Protein 5FQ1 (pdb70)

B-factor: mean 30.22, std 10.11, range [15.53, 81.2]

Radius of gyration: 17.21 Å; Cα contacts (8 Å, |Δi|>4): 451; chains: 2; bounding box: 40×43×45 Å

InterPro domains:
  IPR000014 PAS domain [PF13426] (219-311)
  IPR000014 PAS domain [PS50112] (213-246)
  IPR000014 PAS domain [SM00091] (208-275)
  IPR000014 PAS domain [TIGR00229] (213-275)
  IPR000014 PAS domain [cd00130] (217-307)
  IPR003594 Histidine kinase/HSP90-like ATPase domain [PF02518] (416-525)
  IPR003594 Histidine kinase/HSP90-like ATPase domain [SM00387] (415-526)
  IPR004358 Signal transduction histidine kinase-related protein, C-terminal [PR00344] (456-470)
  IPR004358 Signal transduction histidine kinase-related protein, C-terminal [PR00344] (474-484)
  IPR004358 Signal transduction histidine kinase-related protein, C-terminal [PR00344] (486-504)
  IPR004358 Signal transduction histidine kinase-related protein, C-terminal [PR00344] (510-523)
  IPR005467 Histidine kinase domain [PS50109] (331-526)
  IPR016120 Signal transduction histidine kinase, sporulation regulator SpoOB [SSF55890] (318-405)
  IPR029151 Periplasmic sensor-like domain superfamily [SSF103190] (34-163)
  IPR033463 Single cache domain 3 [PF17203] (31-164)
  IPR035965 PAS domain superfamily [SSF55785] (209-307)
  IPR036890 Histidine kinase/HSP90-like ATPase superfamily [G3DSA:3.30.565.10] (387-531)
  IPR036890 Histidine kinase/HSP90-like ATPase superfamily [SSF55874] (393-524)
  IPR039506 SpoOB, alpha-helical domain [PF14689] (317-361)

Sequence (216 aa):
SPEEIGLLYQEKQAILEAIREGIVAINQEGTITVNQTALKLLGYDNERNVLGTPILQLIPHSRLPEVIRTGQAEYDDEVLGGETVIANRIPIKNKQGRVIGAVVSTFRNSPEEIGLLYQEKQAILEAIREGIVAINQEGTITVNQTALKLLGYDNERNVLGTPIILQLIPHSRLPEVIRTGQAEYDDDEVLGGETVIANRIPIKNKQGRVIGAVSTFRN

Organism: Geobacillus thermodenitrificans (strain NG80-2) (NCBI:txid420246)

Secondary structure (P-SEA, 3-state):
ccccaaaaaaaaaaaaaaccbbbbbbcccccccccaaaaaaaccccccccccccccccccccaaaaaaacccccccccccccbbbbbbbbbbbcccccccbbbbbbcc/ccaaaaaaaaaaaaaaaaccbbbbbbcccccccccaaaaaaaccccccccccccccccccccaaaaaaacccccccccccccccbbbbbbbbbcccccccbbbbbbcc

Solvent-accessible surface area: 11212 Å² total

Nearest PDB structures (foldseek):
  5fq1-assembly1_B  TM=9.604E-01  e=8.684E-20  Geobacillus thermodenitrificans
  8bjp-assembly1_AAA  TM=9.201E-01  e=8.829E-18  Geobacillus thermodenitrificans
  2jhe-assembly2_D  TM=7.512E-01  e=4.023E-05  Escherichia coli K-12
  4mn5-assembly1_A  TM=7.354E-01  e=4.840E-05  Staphylococcus aureus
  8bgb-assembly6_FFF  TM=6.167E-01  e=3.616E-03  Geobacillus thermodenitrificans

Structure (mmCIF, N/CA/C/O backbone):
data_5FQ1
#
_entry.id   5FQ1
#
_cell.length_a   34.453
_cell.length_b   74.036
_cell.length_c   75.081
_cell.angle_alpha   90.00
_cell.angle_beta   90.00
_cell.angle_gamma   90.00
#
_symmetry.space_group_name_H-M   'P 21 21 21'
#
loop_
_entity.id
_entity.type
_entity.pdbx_description
1 polymer 'HISTIDINE KINASE'
2 non-polymer GLYCEROL
3 non-polymer 'PHOSPHATE ION'
4 water water
#
loop_
_atom_site.group_PDB
_atom_site.id
_atom_site.type_symbol
_atom_site.label_atom_id
_atom_site.label_alt_id
_atom_site.label_comp_id
_atom_site.label_asym_id
_atom_site.label_entity_id
_atom_site.label_seq_id
_atom_site.pdbx_PDB_ins_code
_atom_site.Cartn_x
_atom_site.Cartn_y
_atom_site.Cartn_z
_atom_site.occupancy
_atom_site.B_iso_or_equiv
_atom_site.auth_seq_id
_atom_site.auth_comp_id
_atom_site.auth_asym_id
_atom_site.auth_atom_id
_atom_site.pdbx_PDB_model_num
ATOM 1 N N . SER A 1 2 ? 5.626 34.775 29.476 1.00 32.23 199 SER A N 1
ATOM 2 C CA . SER A 1 2 ? 5.991 34.908 30.928 1.00 33.89 199 SER A CA 1
ATOM 3 C C . SER A 1 2 ? 7.085 35.963 31.042 1.00 32.10 199 SER A C 1
ATOM 4 O O . SER A 1 2 ? 7.596 36.361 30.019 1.00 32.37 199 SER A O 1
ATOM 7 N N . PRO A 1 3 ? 7.455 36.409 32.278 1.00 31.32 200 PRO A N 1
ATOM 8 C CA . PRO A 1 3 ? 8.426 37.530 32.370 1.00 32.33 200 PRO A CA 1
ATOM 9 C C . PRO A 1 3 ? 9.856 37.194 31.999 1.00 29.03 200 PRO A C 1
ATOM 10 O O . PRO A 1 3 ? 10.337 36.117 32.308 1.00 25.71 200 PRO A O 1
ATOM 14 N N . GLU A 1 4 ? 10.524 38.117 31.321 1.00 25.64 201 GLU A N 1
ATOM 15 C CA . GLU A 1 4 ? 11.940 38.035 31.120 1.00 21.99 201 GLU A CA 1
ATOM 16 C C . GLU A 1 4 ? 12.545 39.427 31.001 1.00 21.78 201 GLU A C 1
ATOM 17 O O . GLU A 1 4 ? 11.843 40.432 30.723 1.00 21.48 201 GLU A O 1
ATOM 23 N N . GLU A 1 5 ? 13.836 39.442 31.237 1.00 20.55 202 GLU A N 1
ATOM 24 C CA . GLU A 1 5 ? 14.669 40.662 31.103 1.00 24.70 202 GLU A CA 1
ATOM 25 C C . GLU A 1 5 ? 14.606 41.218 29.677 1.00 23.27 202 GLU A C 1
ATOM 26 O O . GLU A 1 5 ? 14.500 40.451 28.692 1.00 23.35 202 GLU A O 1
ATOM 32 N N . ILE A 1 6 ? 14.616 42.551 29.546 1.00 22.48 203 ILE A N 1
ATOM 33 C CA . ILE A 1 6 ? 14.444 43.187 28.247 1.00 24.18 203 ILE A CA 1
ATOM 34 C C . ILE A 1 6 ? 15.637 42.973 27.304 1.00 22.95 203 ILE A C 1
ATOM 35 O O . ILE A 1 6 ? 15.446 42.725 26.119 1.00 22.77 203 ILE A O 1
ATOM 40 N N . GLY A 1 7 ? 16.859 43.048 27.854 1.00 23.82 204 GLY A N 1
ATOM 41 C CA . GLY A 1 7 ? 18.131 42.827 27.151 1.00 27.39 204 GLY A CA 1
ATOM 42 C C . GLY A 1 7 ? 18.123 41.439 26.554 1.00 26.20 204 GLY A C 1
ATOM 43 O O . GLY A 1 7 ? 18.415 41.242 25.380 1.00 22.84 204 GLY A O 1
ATOM 44 N N . LEU A 1 8 ? 17.638 40.498 27.346 1.00 21.64 205 LEU A N 1
ATOM 45 C CA . LEU A 1 8 ? 17.573 39.087 26.930 1.00 23.79 205 LEU A CA 1
ATOM 46 C C . LEU A 1 8 ? 16.641 38.899 25.790 1.00 22.15 205 LEU A C 1
ATOM 47 O O . LEU A 1 8 ? 17.030 38.238 24.842 1.00 23.70 205 LEU A O 1
ATOM 52 N N . LEU A 1 9 ? 15.445 39.484 25.883 1.00 21.77 206 LEU A N 1
ATOM 53 C CA . LEU A 1 9 ? 14.426 39.438 24.837 1.00 23.83 206 LEU A CA 1
ATOM 54 C C . LEU A 1 9 ? 15.019 39.928 23.499 1.00 20.03 206 LEU A C 1
ATOM 55 O O . LEU A 1 9 ? 14.862 39.242 22.485 1.00 19.53 206 LEU A O 1
ATOM 60 N N . TYR A 1 10 ? 15.656 41.117 23.525 1.00 17.89 207 TYR A N 1
ATOM 61 C CA . TYR A 1 10 ? 16.371 41.641 22.348 1.00 20.90 207 TYR A CA 1
ATOM 62 C C . TYR A 1 10 ? 17.374 40.650 21.761 1.00 19.68 207 TYR A C 1
ATOM 63 O O . TYR A 1 10 ? 17.332 40.340 20.558 1.00 19.47 207 TYR A O 1
ATOM 72 N N . GLN A 1 11 ? 18.228 40.053 22.609 1.00 16.73 208 GLN A N 1
ATOM 73 C CA . GLN A 1 11 ? 19.271 39.153 22.157 1.00 19.18 208 GLN A CA 1
ATOM 74 C C . GLN A 1 11 ? 18.700 37.816 21.618 1.00 17.95 208 GLN A C 1
ATOM 75 O O . GLN A 1 11 ? 19.236 37.257 20.646 1.00 17.30 208 GLN A O 1
ATOM 81 N N . GLU A 1 12 ? 17.604 37.356 22.241 1.00 18.18 209 GLU A N 1
ATOM 82 C CA . GLU A 1 12 ? 16.867 36.135 21.817 1.00 18.04 209 GLU A CA 1
ATOM 83 C C . GLU A 1 12 ? 16.319 36.319 20.394 1.00 19.18 209 GLU A C 1
ATOM 84 O O . GLU A 1 12 ? 16.519 35.466 19.548 1.0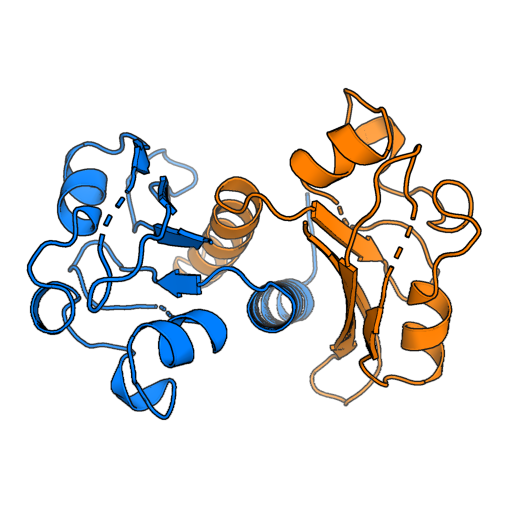0 18.15 209 GLU A O 1
ATOM 90 N N . LYS A 1 13 ? 15.767 37.492 20.135 1.00 17.94 210 LYS A N 1
ATOM 91 C CA . LYS A 1 13 ? 15.207 37.781 18.792 1.00 20.47 210 LYS A CA 1
ATOM 92 C C . LYS A 1 13 ? 16.321 37.724 17.716 1.00 18.88 210 LYS A C 1
ATOM 93 O O . LYS A 1 13 ? 16.172 37.086 16.684 1.00 18.97 210 LYS A O 1
ATOM 99 N N . GLN A 1 14 ? 17.416 38.390 18.039 1.00 19.60 211 GLN A N 1
ATOM 100 C CA . GLN A 1 14 ? 18.588 38.471 17.161 1.00 20.32 211 GLN A CA 1
ATOM 101 C C . GLN A 1 14 ? 19.174 37.084 16.914 1.00 21.23 211 GLN A C 1
ATOM 102 O O . GLN A 1 14 ? 19.478 36.722 15.760 1.00 17.78 211 GLN A O 1
ATOM 108 N N . ALA A 1 15 ? 19.305 36.284 17.977 1.00 18.58 212 ALA A N 1
ATOM 109 C CA . ALA A 1 15 ? 19.747 34.906 17.873 1.00 18.24 212 ALA A CA 1
ATOM 110 C C . ALA A 1 15 ? 18.857 34.013 17.019 1.00 16.14 212 ALA A C 1
ATOM 111 O O . ALA A 1 15 ? 19.369 33.250 16.159 1.00 16.38 212 ALA A O 1
ATOM 113 N N . ILE A 1 16 ? 17.559 34.108 17.174 1.00 16.31 213 ILE A N 1
ATOM 114 C CA . ILE A 1 16 ? 16.651 33.303 16.397 1.00 17.24 213 ILE A CA 1
ATOM 115 C C . ILE A 1 16 ? 16.810 33.691 14.903 1.00 15.65 213 ILE A C 1
ATOM 116 O O . ILE A 1 16 ? 16.908 32.785 14.047 1.00 17.35 213 ILE A O 1
ATOM 121 N N . LEU A 1 17 ? 16.794 34.979 14.637 1.00 17.29 214 LEU A N 1
ATOM 122 C CA . LEU A 1 17 ? 16.939 35.460 13.229 1.00 18.07 214 LEU A CA 1
ATOM 123 C C . LEU A 1 17 ? 18.170 34.893 12.558 1.00 19.62 214 LEU A C 1
ATOM 124 O O . LEU A 1 17 ? 18.150 34.546 11.333 1.00 18.66 214 LEU A O 1
ATOM 129 N N . GLU A 1 18 ? 19.276 34.865 13.319 1.00 18.87 215 GLU A N 1
ATOM 130 C CA . GLU A 1 18 ? 20.561 34.388 12.844 1.00 23.08 215 GLU A CA 1
ATOM 131 C C . GLU A 1 18 ? 20.685 32.882 12.670 1.00 21.41 215 GLU A C 1
ATOM 132 O O . GLU A 1 18 ? 21.352 32.398 11.739 1.00 23.67 215 GLU A O 1
ATOM 138 N N . ALA A 1 19 ? 20.022 32.141 13.524 1.00 18.15 216 ALA A N 1
ATOM 139 C CA . ALA A 1 19 ? 20.153 30.685 13.531 1.00 20.21 216 ALA A CA 1
ATOM 140 C C . ALA A 1 19 ? 19.268 29.940 12.535 1.00 20.96 216 ALA A C 1
ATOM 141 O O . ALA A 1 19 ? 19.668 28.873 12.030 1.00 21.33 216 ALA A O 1
ATOM 143 N N . ILE A 1 20 ? 18.088 30.488 12.264 1.00 18.99 217 ILE A N 1
ATOM 144 C CA . ILE A 1 20 ? 17.170 29.894 11.320 1.00 18.65 217 ILE A CA 1
ATOM 145 C C . ILE A 1 20 ? 17.697 29.941 9.866 1.00 20.38 217 ILE A C 1
ATOM 146 O O . ILE A 1 20 ? 18.535 30.752 9.494 1.00 19.51 217 ILE A O 1
ATOM 151 N N . ARG A 1 21 ? 17.188 29.025 9.059 1.00 19.31 218 ARG A N 1
ATOM 152 C CA . ARG A 1 21 ? 17.476 29.054 7.605 1.00 20.41 218 ARG A CA 1
ATOM 153 C C . ARG A 1 21 ? 16.211 29.219 6.783 1.00 19.58 218 ARG A C 1
ATOM 154 O O . ARG A 1 21 ? 16.123 28.706 5.656 1.00 22.71 218 ARG A O 1
ATOM 162 N N . GLU A 1 22 ? 15.178 29.828 7.347 1.00 18.20 219 GLU A N 1
ATOM 163 C CA . GLU A 1 22 ? 14.097 30.391 6.611 1.00 20.67 219 GLU A CA 1
ATOM 164 C C . GLU A 1 22 ? 14.348 31.846 6.488 1.00 20.11 219 GLU A C 1
ATOM 165 O O . GLU A 1 22 ? 14.900 32.472 7.389 1.00 19.11 219 GLU A O 1
ATOM 171 N N . GLY A 1 23 ? 13.918 32.449 5.401 1.00 18.46 220 GLY A N 1
ATOM 172 C CA . GLY A 1 23 ? 13.981 33.898 5.346 1.00 17.57 220 GLY A CA 1
ATOM 173 C C . GLY A 1 23 ? 12.833 34.509 6.124 1.00 16.01 220 GLY A C 1
ATOM 174 O O . GLY A 1 23 ? 11.760 33.934 6.185 1.00 17.66 220 GLY A O 1
ATOM 175 N N . ILE A 1 24 ? 13.092 35.631 6.790 1.00 16.63 221 ILE A N 1
ATOM 176 C CA . ILE A 1 24 ? 12.126 36.450 7.427 1.00 15.53 221 ILE A CA 1
ATOM 177 C C . ILE A 1 24 ? 12.187 37.828 6.877 1.00 16.55 221 ILE A C 1
ATOM 178 O O . ILE A 1 24 ? 13.289 38.445 6.805 1.00 17.78 221 ILE A O 1
ATOM 183 N N . VAL A 1 25 ? 11.007 38.335 6.569 1.00 17.79 222 VAL A N 1
ATOM 184 C CA . VAL A 1 25 ? 10.728 39.784 6.269 1.00 18.05 222 VAL A CA 1
ATOM 185 C C . VAL A 1 25 ? 9.520 40.280 7.021 1.00 16.53 222 VAL A C 1
ATOM 186 O O . VAL A 1 25 ? 8.456 39.644 6.958 1.00 17.55 222 VAL A O 1
ATOM 190 N N . ALA A 1 26 ? 9.601 41.329 7.860 1.00 16.35 223 ALA A N 1
ATOM 191 C CA . ALA A 1 26 ? 8.502 41.882 8.544 1.00 17.85 223 ALA A CA 1
ATOM 192 C C . ALA A 1 26 ? 8.308 43.337 8.158 1.00 16.91 223 ALA A C 1
ATOM 193 O O . ALA A 1 26 ? 9.273 44.048 7.756 1.00 19.47 223 ALA A O 1
ATOM 195 N N . ILE A 1 27 ? 7.061 43.763 8.302 1.00 18.35 224 ILE A N 1
ATOM 196 C CA . ILE A 1 27 ? 6.667 45.163 8.110 1.00 23.53 224 ILE A CA 1
ATOM 197 C C . ILE A 1 27 ? 5.852 45.707 9.259 1.00 23.47 224 ILE A C 1
ATOM 198 O O . ILE A 1 27 ? 5.213 44.980 10.001 1.00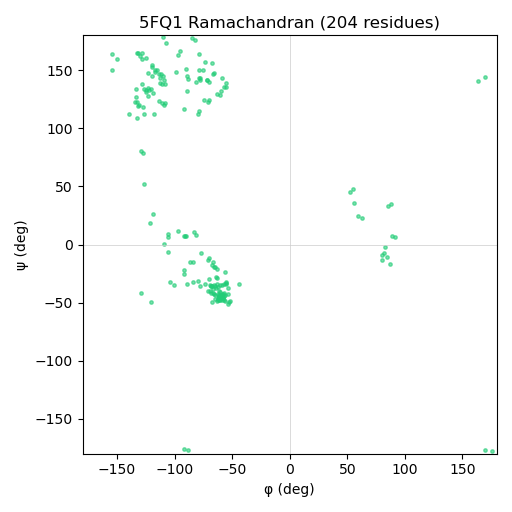 21.28 224 ILE A O 1
ATOM 203 N N . ASN A 1 28 ? 5.792 47.042 9.305 1.00 27.14 225 ASN A N 1
ATOM 204 C CA . ASN A 1 28 ? 4.895 47.679 10.188 1.00 28.69 225 ASN A CA 1
ATOM 205 C C . ASN A 1 28 ? 3.555 47.949 9.471 1.00 31.12 225 ASN A C 1
ATOM 206 O O . ASN A 1 28 ? 3.340 47.567 8.340 1.00 27.51 225 ASN A O 1
ATOM 211 N N . GLN A 1 29 ? 2.641 48.619 10.143 1.00 33.76 226 GLN A N 1
ATOM 212 C CA . GLN A 1 29 ? 1.348 48.917 9.527 1.00 39.40 226 GLN A CA 1
ATOM 213 C C . GLN A 1 29 ? 1.475 49.835 8.308 1.00 37.69 226 GLN A C 1
ATOM 214 O O . GLN A 1 29 ? 0.712 49.698 7.359 1.00 39.04 226 GLN A O 1
ATOM 220 N N . GLU A 1 30 ? 2.509 50.674 8.293 1.00 33.37 227 GLU A N 1
ATOM 221 C CA . GLU A 1 30 ? 2.827 51.540 7.137 1.00 39.30 227 GLU A CA 1
ATOM 222 C C . GLU A 1 30 ? 3.358 50.791 5.942 1.00 36.06 227 GLU A C 1
ATOM 223 O O . GLU A 1 30 ? 3.396 51.329 4.833 1.00 37.16 227 GLU A O 1
ATOM 229 N N . GLY A 1 31 ? 3.736 49.530 6.122 1.00 31.61 228 GLY A N 1
ATOM 230 C CA . GLY A 1 31 ? 4.305 48.774 5.044 1.00 28.11 228 GLY A CA 1
ATOM 231 C C . GLY A 1 31 ? 5.830 48.891 4.923 1.00 25.89 228 GLY A C 1
ATOM 232 O O . GLY A 1 31 ? 6.368 48.388 3.942 1.00 25.20 228 GLY A O 1
ATOM 233 N N . THR A 1 32 ? 6.528 49.538 5.895 1.00 24.98 229 THR A N 1
ATOM 234 C CA . THR A 1 32 ? 8.019 49.672 5.787 1.00 21.52 229 THR A CA 1
ATOM 235 C C . THR A 1 32 ? 8.635 48.412 6.461 1.00 18.33 229 THR A C 1
ATOM 236 O O . THR A 1 32 ? 8.056 47.901 7.430 1.00 19.82 229 THR A O 1
ATOM 240 N N . ILE A 1 33 ? 9.698 47.939 5.877 1.00 20.98 230 ILE A N 1
ATOM 241 C CA . ILE A 1 33 ? 10.349 46.713 6.362 1.00 17.75 230 ILE A CA 1
ATOM 242 C C . ILE A 1 33 ? 11.017 47.071 7.712 1.00 19.99 230 ILE A C 1
ATOM 243 O O . ILE A 1 33 ? 11.796 47.999 7.814 1.00 21.58 230 ILE A O 1
ATOM 248 N N . THR A 1 34 ? 10.633 46.353 8.727 1.00 19.42 231 THR A N 1
ATOM 249 C CA . THR A 1 34 ? 11.098 46.497 10.095 1.00 23.13 231 THR A CA 1
ATOM 250 C C . THR A 1 34 ? 12.043 45.420 10.559 1.00 22.27 231 THR A C 1
ATOM 251 O O . THR A 1 34 ? 12.686 45.601 11.609 1.00 22.17 231 THR A O 1
ATOM 263 N N . VAL A 1 36 ? 14.480 41.851 8.993 1.00 19.66 233 VAL A N 1
ATOM 264 C CA . VAL A 1 36 ? 14.984 41.000 7.883 1.00 20.26 233 VAL A CA 1
ATOM 265 C C . VAL A 1 36 ? 16.166 40.183 8.438 1.00 21.62 233 VAL A C 1
ATOM 266 O O . VAL A 1 36 ? 16.949 40.701 9.306 1.00 24.76 233 VAL A O 1
ATOM 270 N N . ASN A 1 37 ? 16.278 38.923 8.043 1.00 17.80 234 ASN A N 1
ATOM 271 C CA . ASN A 1 37 ? 17.456 38.155 8.382 1.00 20.50 234 ASN A CA 1
ATOM 272 C C . ASN A 1 37 ? 18.346 37.910 7.226 1.00 19.68 234 ASN A C 1
ATOM 273 O O . ASN A 1 37 ? 18.037 38.242 6.056 1.00 18.52 234 ASN A O 1
ATOM 278 N N . GLN A 1 38 ? 19.507 37.327 7.530 1.00 19.28 235 GLN A N 1
ATOM 279 C CA . GLN A 1 38 ? 20.487 37.121 6.484 1.00 23.04 235 GLN A CA 1
ATOM 280 C C . GLN A 1 38 ? 20.024 36.120 5.423 1.00 21.87 235 GLN A C 1
ATOM 281 O O . GLN A 1 38 ? 20.278 36.329 4.239 1.00 20.74 235 GLN A O 1
ATOM 287 N N . THR A 1 39 ? 19.274 35.096 5.841 1.00 20.17 236 THR A N 1
ATOM 288 C CA . THR A 1 39 ? 18.737 34.132 4.906 1.00 22.23 236 THR A CA 1
ATOM 289 C C . THR A 1 39 ? 17.835 34.823 3.848 1.00 22.41 236 THR A C 1
ATOM 290 O O . THR A 1 39 ? 18.000 34.560 2.683 1.00 19.31 236 THR A O 1
ATOM 294 N N . ALA A 1 40 ? 16.945 35.715 4.289 1.00 19.87 237 ALA A N 1
ATOM 295 C CA . ALA A 1 40 ? 16.116 36.508 3.424 1.00 18.85 237 ALA A CA 1
ATOM 296 C C . ALA A 1 40 ? 16.939 37.358 2.488 1.00 20.98 237 ALA A C 1
ATOM 297 O O . ALA A 1 40 ? 16.588 37.437 1.336 1.00 19.94 237 ALA A O 1
ATOM 299 N N . LEU A 1 41 ? 17.967 38.018 2.996 1.00 19.68 238 LEU A N 1
ATOM 300 C CA . LEU A 1 41 ? 18.857 38.849 2.121 1.00 19.94 238 LEU A CA 1
ATOM 301 C C . LEU A 1 41 ? 19.478 37.953 1.038 1.00 21.24 238 LEU A C 1
ATOM 302 O O . LEU A 1 41 ? 19.497 38.316 -0.142 1.00 22.22 238 LEU A O 1
ATOM 307 N N . LYS A 1 42 ? 19.919 36.755 1.405 1.00 22.17 239 LYS A N 1
ATOM 308 C CA . LYS A 1 42 ? 20.531 35.866 0.415 1.00 25.49 239 LYS A CA 1
ATOM 309 C C . LYS A 1 42 ? 19.527 35.417 -0.624 1.00 27.30 239 LYS A C 1
ATOM 310 O O . LYS A 1 42 ? 19.808 35.454 -1.822 1.00 28.83 239 LYS A O 1
ATOM 312 N N . LEU A 1 43 ? 18.332 35.067 -0.193 1.00 27.67 240 LEU A N 1
ATOM 313 C CA . LEU A 1 43 ? 17.274 34.631 -1.137 1.00 29.86 240 LEU A CA 1
ATOM 314 C C . LEU A 1 43 ? 16.841 35.728 -2.096 1.00 33.73 240 LEU A C 1
ATOM 315 O O . LEU A 1 43 ? 16.534 35.452 -3.264 1.00 37.06 240 LEU A O 1
ATOM 320 N N . LEU A 1 44 ? 16.778 36.950 -1.607 1.00 32.80 241 LEU A N 1
ATOM 321 C CA . LEU A 1 44 ? 16.300 38.077 -2.381 1.00 31.31 241 LEU A CA 1
ATOM 322 C C . LEU A 1 44 ? 17.352 38.732 -3.204 1.00 31.92 241 LEU A C 1
ATOM 323 O O . LEU A 1 44 ? 17.030 39.531 -4.066 1.00 34.66 241 LEU A O 1
ATOM 328 N N . GLY A 1 45 ? 18.607 38.442 -2.924 1.00 28.31 242 GLY A N 1
ATOM 329 C CA . GLY A 1 45 ? 19.731 38.971 -3.707 1.00 33.79 242 GLY A CA 1
ATOM 330 C C . GLY A 1 45 ? 20.243 40.307 -3.229 1.00 33.82 242 GLY A C 1
ATOM 331 O O . GLY A 1 45 ? 20.670 41.154 -4.040 1.00 33.12 242 GLY A O 1
ATOM 332 N N . TYR A 1 46 ? 20.202 40.509 -1.919 1.00 27.12 243 TYR A N 1
ATOM 333 C CA . TYR A 1 46 ? 20.709 41.734 -1.278 1.00 30.84 243 TYR A CA 1
ATOM 334 C C . TYR A 1 46 ? 21.928 41.480 -0.416 1.00 32.17 243 TYR A C 1
ATOM 335 O O . TYR A 1 46 ? 22.007 40.478 0.261 1.00 32.29 243 TYR A O 1
ATOM 344 N N . ASP A 1 47 ? 22.853 42.440 -0.434 1.00 34.62 244 ASP A N 1
ATOM 345 C CA . ASP A 1 47 ? 24.107 42.357 0.311 1.00 33.26 244 ASP A CA 1
ATOM 346 C C . ASP A 1 47 ? 23.954 42.414 1.844 1.00 30.14 244 ASP A C 1
ATOM 347 O O . ASP A 1 47 ? 24.532 41.591 2.547 1.00 33.92 244 ASP A O 1
ATOM 352 N N . ASN A 1 48 ? 23.218 43.375 2.375 1.00 28.82 245 ASN A N 1
ATOM 353 C CA . ASN A 1 48 ? 23.110 43.578 3.846 1.00 27.88 245 ASN A CA 1
ATOM 354 C C . ASN A 1 48 ? 21.823 44.259 4.308 1.00 28.17 245 ASN A C 1
ATOM 355 O O . ASN A 1 48 ? 21.071 44.832 3.518 1.00 24.84 245 ASN A O 1
ATOM 360 N N . GLU A 1 49 ? 21.552 44.154 5.590 1.00 25.01 246 GLU A N 1
ATOM 361 C CA . GLU A 1 49 ? 20.273 44.610 6.110 1.00 26.79 246 GLU A CA 1
ATOM 362 C C . GLU A 1 49 ? 19.912 46.056 5.799 1.00 27.33 246 GLU A C 1
ATOM 363 O O . GLU A 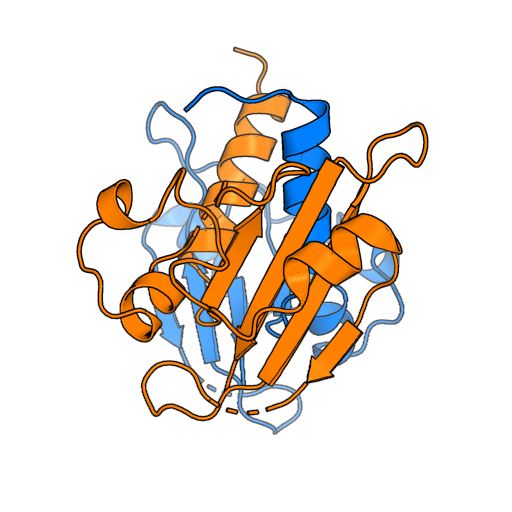1 49 ? 18.751 46.336 5.593 1.00 22.96 246 GLU A O 1
ATOM 369 N N . ARG A 1 50 ? 20.891 46.966 5.738 1.00 25.03 247 ARG A N 1
ATOM 370 C CA . ARG A 1 50 ? 20.617 48.350 5.303 1.00 25.71 247 ARG A CA 1
ATOM 371 C C . ARG A 1 50 ? 20.129 48.500 3.861 1.00 24.64 247 ARG A C 1
ATOM 372 O O . ARG A 1 50 ? 19.522 49.509 3.563 1.00 30.34 247 ARG A O 1
ATOM 380 N N . ASN A 1 51 ? 20.366 47.523 2.981 1.00 26.23 248 ASN A N 1
ATOM 381 C CA . ASN A 1 51 ? 19.808 47.582 1.665 1.00 25.89 248 ASN A CA 1
ATOM 382 C C . ASN A 1 51 ? 18.281 47.469 1.662 1.00 26.41 248 ASN A C 1
ATOM 383 O O . ASN A 1 51 ? 17.613 47.774 0.668 1.00 26.57 248 ASN A O 1
ATOM 388 N N . VAL A 1 52 ? 17.702 47.026 2.774 1.00 24.55 249 VAL A N 1
ATOM 389 C CA . VAL A 1 52 ? 16.319 46.649 2.839 1.00 23.45 249 VAL A CA 1
ATOM 390 C C . VAL A 1 52 ? 15.511 47.299 4.012 1.00 22.63 249 VAL A C 1
ATOM 391 O O . VAL A 1 52 ? 14.353 47.668 3.836 1.00 19.72 249 VAL A O 1
ATOM 395 N N . LEU A 1 53 ? 16.069 47.388 5.221 1.00 19.21 250 LEU A N 1
ATOM 396 C CA . LEU A 1 53 ? 15.307 47.985 6.315 1.00 19.87 250 LEU A CA 1
ATOM 397 C C . LEU A 1 53 ? 14.792 49.391 6.031 1.00 20.00 250 LEU A C 1
ATOM 398 O O . LEU A 1 53 ? 15.530 50.201 5.461 1.00 21.81 250 LEU A O 1
ATOM 403 N N . GLY A 1 54 ? 13.557 49.677 6.432 1.00 20.00 251 GLY A N 1
ATOM 404 C CA . GLY A 1 54 ? 12.950 51.006 6.282 1.00 21.21 251 GLY A CA 1
ATOM 405 C C . GLY A 1 54 ? 12.382 51.280 4.902 1.00 23.95 251 GLY A C 1
ATOM 406 O O . GLY A 1 54 ? 11.735 52.312 4.679 1.00 26.48 251 GLY A O 1
ATOM 407 N N . THR A 1 55 ? 12.630 50.362 3.960 1.00 19.30 252 THR A N 1
ATOM 408 C CA . THR A 1 55 ? 12.039 50.427 2.609 1.00 23.09 252 THR A CA 1
ATOM 409 C C . THR A 1 55 ? 10.568 49.941 2.612 1.00 23.19 252 THR A C 1
ATOM 410 O O . THR A 1 55 ? 10.180 48.914 3.250 1.00 22.41 252 THR A O 1
ATOM 414 N N . PRO A 1 56 ? 9.696 50.632 1.811 1.00 24.69 253 PRO A N 1
ATOM 415 C CA . PRO A 1 56 ? 8.354 50.137 1.634 1.00 28.19 253 PRO A CA 1
ATOM 416 C C . PRO A 1 56 ? 8.462 48.753 1.000 1.00 20.88 253 PRO A C 1
ATOM 417 O O . PRO A 1 56 ? 9.197 48.581 -0.005 1.00 26.46 253 PRO A O 1
ATOM 421 N N . ILE A 1 57 ? 7.804 47.769 1.588 1.00 25.21 254 ILE A N 1
ATOM 422 C CA . ILE A 1 57 ? 7.998 46.370 1.083 1.00 25.43 254 ILE A CA 1
ATOM 423 C C . ILE A 1 57 ? 7.635 46.208 -0.387 1.00 24.75 254 ILE A C 1
ATOM 424 O O . ILE A 1 57 ? 8.347 45.547 -1.107 1.00 26.14 254 ILE A O 1
ATOM 429 N N . LEU A 1 58 ? 6.617 46.952 -0.812 1.00 26.51 255 LEU A N 1
ATOM 430 C CA . LEU A 1 58 ? 6.162 46.871 -2.232 1.00 24.92 255 LEU A CA 1
ATOM 431 C C . LEU A 1 58 ? 7.120 47.388 -3.254 1.00 24.81 255 LEU A C 1
ATOM 432 O O . LEU A 1 58 ? 7.059 47.035 -4.433 1.00 26.51 255 LEU A O 1
ATOM 437 N N . GLN A 1 59 ? 8.106 48.190 -2.846 1.00 21.35 256 GLN A N 1
ATOM 438 C CA . GLN A 1 59 ? 9.179 48.610 -3.676 1.00 23.93 256 GLN A CA 1
ATOM 439 C C . GLN A 1 59 ? 10.124 47.479 -4.063 1.00 27.73 256 GLN A C 1
ATOM 440 O O . GLN A 1 59 ? 10.675 47.465 -5.140 1.00 26.97 256 GLN A O 1
ATOM 446 N N . LEU A 1 60 ? 10.330 46.555 -3.112 1.00 29.65 257 LEU A N 1
ATOM 447 C CA . LEU A 1 60 ? 11.235 45.444 -3.312 1.00 30.59 257 LEU A CA 1
ATOM 448 C C . LEU A 1 60 ? 10.558 44.135 -3.662 1.00 23.79 257 LEU A C 1
ATOM 449 O O . LEU A 1 60 ? 11.106 43.374 -4.485 1.00 26.61 257 LEU A O 1
ATOM 454 N N . ILE A 1 61 ? 9.375 43.913 -3.097 1.00 25.75 258 ILE A N 1
ATOM 455 C CA . ILE A 1 61 ? 8.565 42.731 -3.453 1.00 23.81 258 ILE A CA 1
ATOM 456 C C . ILE A 1 61 ? 7.205 43.262 -3.827 1.00 20.38 258 ILE A C 1
ATOM 457 O O . ILE A 1 61 ? 6.258 43.247 -3.022 1.00 19.18 258 ILE A O 1
ATOM 462 N N . PRO A 1 62 ? 7.099 43.796 -5.061 1.00 22.65 259 PRO A N 1
ATOM 463 C CA . PRO A 1 62 ? 5.826 44.374 -5.491 1.00 25.43 259 PRO A CA 1
ATOM 464 C C . PRO A 1 62 ? 4.553 43.506 -5.446 1.00 22.09 259 PRO A C 1
ATOM 465 O O . PRO A 1 62 ? 3.444 44.052 -5.322 1.00 25.28 259 PRO A O 1
ATOM 469 N N . HIS A 1 63 ? 4.711 42.173 -5.498 1.00 23.94 260 HIS A N 1
ATOM 470 C CA . HIS A 1 63 ? 3.614 41.232 -5.323 1.00 24.35 260 HIS A CA 1
ATOM 471 C C . HIS A 1 63 ? 3.378 40.735 -3.874 1.00 27.93 260 HIS A C 1
ATOM 472 O O . HIS A 1 63 ? 2.507 39.904 -3.615 1.00 24.48 260 HIS A O 1
ATOM 479 N N . SER A 1 64 ? 4.094 41.312 -2.892 1.00 25.28 261 SER A N 1
ATOM 480 C CA . SER A 1 64 ? 3.882 40.873 -1.508 1.00 22.32 261 SER A CA 1
ATOM 481 C C . SER A 1 64 ? 2.437 40.967 -1.029 1.00 21.95 261 SER A C 1
ATOM 482 O O . SER A 1 64 ? 1.724 41.968 -1.296 1.00 29.68 261 SER A O 1
ATOM 485 N N . ARG A 1 65 ? 1.973 39.918 -0.355 1.00 21.13 262 ARG A N 1
ATOM 486 C CA . ARG A 1 65 ? 0.719 39.943 0.385 1.00 23.88 262 ARG A CA 1
ATOM 487 C C . ARG A 1 65 ? 0.764 40.366 1.843 1.00 24.13 262 ARG A C 1
ATOM 488 O O . ARG A 1 65 ? -0.219 40.307 2.544 1.00 24.67 262 ARG A O 1
ATOM 496 N N . LEU A 1 66 ? 1.922 40.830 2.312 1.00 24.40 263 LEU A N 1
ATOM 497 C CA . LEU A 1 66 ? 1.995 41.361 3.634 1.00 23.80 263 LEU A CA 1
ATOM 498 C C . LEU A 1 66 ? 1.101 42.528 3.921 1.00 21.98 263 LEU A C 1
ATOM 499 O O . LEU A 1 66 ? 0.405 42.517 4.923 1.00 24.11 263 LEU A O 1
ATOM 504 N N . PRO A 1 67 ? 1.084 43.534 3.048 1.00 23.61 264 PRO A N 1
ATOM 505 C CA . PRO A 1 67 ? 0.107 44.617 3.287 1.00 26.67 264 PRO A CA 1
ATOM 506 C C . PRO A 1 67 ? -1.372 44.130 3.375 1.00 28.20 264 PRO A C 1
ATOM 507 O O . PRO A 1 67 ? -2.142 44.598 4.230 1.00 29.82 264 PRO A O 1
ATOM 511 N N . GLU A 1 68 ? -1.724 43.109 2.614 1.00 25.77 265 GLU A N 1
ATOM 512 C CA . GLU A 1 68 ? -3.024 42.444 2.764 1.00 31.95 265 GLU A CA 1
ATOM 513 C C . GLU A 1 68 ? -3.329 41.810 4.138 1.00 33.67 265 GLU A C 1
ATOM 514 O O . GLU A 1 68 ? -4.437 41.949 4.645 1.00 29.96 265 GLU A O 1
ATOM 520 N N . VAL A 1 69 ? -2.338 41.114 4.727 1.00 26.89 266 VAL A N 1
ATOM 521 C CA . VAL A 1 69 ? -2.442 40.562 6.043 1.00 28.14 266 VAL A CA 1
ATOM 522 C C . VAL A 1 69 ? -2.602 41.680 7.074 1.00 29.03 266 VAL A C 1
ATOM 523 O O . VAL A 1 69 ? -3.305 41.476 8.095 1.00 33.90 266 VAL A O 1
ATOM 527 N N . ILE A 1 70 ? -1.975 42.831 6.852 1.00 31.32 267 ILE A N 1
ATOM 528 C CA . ILE A 1 70 ? -2.188 44.023 7.754 1.00 34.35 267 ILE A CA 1
ATOM 529 C C . ILE A 1 70 ? -3.711 44.385 7.762 1.00 38.83 267 ILE A C 1
ATOM 530 O O . ILE A 1 70 ? -4.330 44.561 8.835 1.00 37.38 267 ILE A O 1
ATOM 535 N N . ARG A 1 71 ? -4.289 44.408 6.561 1.00 36.27 268 ARG A N 1
ATOM 536 C CA . ARG A 1 71 ? -5.684 44.817 6.326 1.00 39.81 268 ARG A CA 1
ATOM 537 C C . ARG A 1 71 ? -6.732 43.834 6.904 1.00 39.42 268 ARG A C 1
ATOM 538 O O . ARG A 1 71 ? -7.626 44.265 7.596 1.00 39.25 268 ARG A O 1
ATOM 546 N N . THR A 1 72 ? -6.508 42.530 6.760 1.00 35.48 269 THR A N 1
ATOM 547 C CA . THR A 1 72 ? -7.410 41.488 7.247 1.00 34.42 269 THR A CA 1
ATOM 548 C C . THR A 1 72 ? -7.114 40.971 8.634 1.00 40.26 269 THR A C 1
ATOM 549 O O . THR A 1 72 ? -8.003 40.474 9.321 1.00 42.85 269 THR A O 1
ATOM 553 N N . GLY A 1 73 ? -5.871 41.078 9.071 1.00 40.41 270 GLY A N 1
ATOM 554 C CA . GLY A 1 73 ? -5.453 40.465 10.322 1.00 39.82 270 GLY A CA 1
ATOM 555 C C . GLY A 1 73 ? -5.567 38.949 10.291 1.00 41.39 270 GLY A C 1
ATOM 556 O O . GLY A 1 73 ? -5.610 38.323 11.364 1.00 41.79 270 GLY A O 1
ATOM 557 N N . GLN A 1 74 ? -5.549 38.382 9.084 1.00 36.56 271 GLN A N 1
ATOM 558 C CA . GLN A 1 74 ? -5.749 36.946 8.843 1.00 40.65 271 GLN A CA 1
ATOM 559 C C . GLN A 1 74 ? -4.435 36.298 8.364 1.00 33.78 271 GLN A C 1
ATOM 560 O O . GLN A 1 74 ? -3.871 36.718 7.367 1.00 31.78 271 GLN A O 1
ATOM 566 N N . ALA A 1 75 ? -3.947 35.291 9.102 1.00 36.82 272 ALA A N 1
ATOM 567 C CA . ALA A 1 75 ? -2.760 34.553 8.667 1.00 30.36 272 ALA A CA 1
ATOM 568 C C . ALA A 1 75 ? -2.997 33.775 7.418 1.00 33.41 272 ALA A C 1
ATOM 569 O O . ALA A 1 75 ? -4.100 33.247 7.179 1.00 33.16 272 ALA A O 1
ATOM 571 N N . GLU A 1 76 ? -1.942 33.660 6.644 1.00 29.36 273 GLU A N 1
ATOM 572 C CA . GLU A 1 76 ? -1.936 32.866 5.431 1.00 30.34 273 GLU A CA 1
ATOM 573 C C . GLU A 1 76 ? -0.816 31.841 5.531 1.00 29.68 273 GLU A C 1
ATOM 574 O O . GLU A 1 76 ? 0.346 32.194 5.768 1.00 30.76 273 GLU A O 1
ATOM 580 N N . TYR A 1 77 ? -1.123 30.560 5.307 1.00 27.94 274 TYR A N 1
ATOM 581 C CA . TYR A 1 77 ? -0.099 29.508 5.411 1.00 24.99 274 TYR A CA 1
ATOM 582 C C . TYR A 1 77 ? 0.205 28.795 4.089 1.00 25.44 274 TYR A C 1
ATOM 583 O O . TYR A 1 77 ? -0.691 28.640 3.259 1.00 29.46 274 TYR A O 1
ATOM 592 N N . ASP A 1 78 ? 1.441 28.323 3.945 1.00 23.66 275 ASP A N 1
ATOM 593 C CA . ASP A 1 78 ? 1.905 27.402 2.913 1.00 24.31 275 ASP A CA 1
ATOM 594 C C . ASP A 1 78 ? 1.623 27.869 1.479 1.00 28.23 275 ASP A C 1
ATOM 595 O O . ASP A 1 78 ? 1.135 27.101 0.610 1.00 28.84 275 ASP A O 1
ATOM 600 N N . ASP A 1 79 ? 1.946 29.109 1.227 1.00 24.21 276 ASP A N 1
ATOM 601 C CA . ASP A 1 79 ? 1.761 29.689 -0.083 1.00 25.95 276 ASP A CA 1
ATOM 602 C C . ASP A 1 79 ? 3.056 29.515 -0.920 1.00 26.52 276 ASP A C 1
ATOM 603 O O . ASP A 1 79 ? 4.155 30.102 -0.678 1.00 24.74 276 ASP A O 1
ATOM 608 N N . GLU A 1 80 ? 2.937 28.752 -2.011 1.00 23.07 277 GLU A N 1
ATOM 609 C CA . GLU A 1 80 ? 4.034 28.549 -2.869 1.00 22.01 277 GLU A CA 1
ATOM 610 C C . GLU A 1 80 ? 4.238 29.734 -3.778 1.00 27.07 277 GLU A C 1
ATOM 611 O O . GLU A 1 80 ? 3.288 30.307 -4.359 1.00 30.11 277 GLU A O 1
ATOM 625 N N . VAL A 1 82 ? 7.228 31.718 -6.584 1.00 26.18 279 VAL A N 1
ATOM 626 C CA . VAL A 1 82 ? 8.355 31.556 -7.392 1.00 24.99 279 VAL A CA 1
ATOM 627 C C . VAL A 1 82 ? 9.269 32.705 -7.060 1.00 25.74 279 VAL A C 1
ATOM 628 O O . VAL A 1 82 ? 8.825 33.849 -6.943 1.00 30.21 279 VAL A O 1
ATOM 632 N N . LEU A 1 83 ? 10.520 32.366 -6.880 1.00 29.58 280 LEU A N 1
ATOM 633 C CA . LEU A 1 83 ? 11.543 33.357 -6.567 1.00 37.61 280 LEU A CA 1
ATOM 634 C C . LEU A 1 83 ? 12.756 33.102 -7.500 1.00 36.17 280 LEU A C 1
ATOM 635 O O . LEU A 1 83 ? 13.459 32.068 -7.405 1.00 32.75 280 LEU A O 1
ATOM 640 N N . GLY A 1 84 ? 12.917 34.031 -8.457 1.00 42.23 281 GLY A N 1
ATOM 641 C CA . GLY A 1 84 ? 13.938 33.986 -9.506 1.00 40.11 281 GLY A CA 1
ATOM 642 C C . GLY A 1 84 ? 13.882 32.713 -10.310 1.00 42.89 281 GLY A C 1
ATOM 643 O O . GLY A 1 84 ? 14.925 32.181 -10.714 1.00 45.53 281 GLY A O 1
ATOM 644 N N . GLY A 1 85 ? 12.662 32.223 -10.523 1.00 41.50 282 GLY A N 1
ATOM 645 C CA . GLY A 1 85 ? 12.419 30.909 -11.144 1.00 40.69 282 GLY A CA 1
ATOM 646 C C . GLY A 1 85 ? 12.391 29.673 -10.224 1.00 47.08 282 GLY A C 1
ATOM 647 O O . GLY A 1 85 ? 11.928 28.606 -10.671 1.00 52.46 282 GLY A O 1
ATOM 648 N N . GLU A 1 86 ? 12.916 29.765 -8.987 1.00 39.12 283 GLU A N 1
ATOM 649 C CA . GLU A 1 86 ? 12.994 28.585 -8.074 1.00 37.79 283 GLU A CA 1
ATOM 650 C C . GLU A 1 86 ? 11.749 28.632 -7.154 1.00 39.23 283 GLU A C 1
ATOM 651 O O . GLU A 1 86 ? 11.048 29.649 -7.124 1.00 34.39 283 GLU A O 1
ATOM 653 N N . THR A 1 87 ? 11.402 27.572 -6.412 1.00 33.26 284 THR A N 1
ATOM 654 C CA . THR A 1 87 ? 10.146 27.644 -5.644 1.00 31.76 284 THR A CA 1
ATOM 655 C C . THR A 1 87 ? 10.478 27.771 -4.141 1.00 32.09 284 THR A C 1
ATOM 656 O O . THR A 1 87 ? 11.403 27.091 -3.665 1.00 31.22 284 THR A O 1
ATOM 660 N N . VAL A 1 88 ? 9.733 28.637 -3.459 1.00 27.72 285 VAL A N 1
ATOM 661 C CA . VAL A 1 88 ? 9.762 28.816 -1.981 1.00 27.70 285 VAL A CA 1
ATOM 662 C C . VAL A 1 88 ? 8.362 28.728 -1.441 1.00 28.88 285 VAL A C 1
ATOM 663 O O . VAL A 1 88 ? 7.372 28.832 -2.190 1.00 27.49 285 VAL A O 1
ATOM 667 N N . ILE A 1 89 ? 8.215 28.557 -0.119 1.00 23.82 286 ILE A N 1
ATOM 668 C CA . ILE A 1 89 ? 6.897 28.481 0.477 1.00 23.52 286 ILE A CA 1
ATOM 669 C C . ILE A 1 89 ? 6.865 29.544 1.566 1.00 23.98 286 ILE A C 1
ATOM 670 O O . ILE A 1 89 ? 7.828 29.626 2.324 1.00 26.26 286 ILE A O 1
ATOM 675 N N . ALA A 1 90 ? 5.827 30.327 1.599 1.00 19.97 287 ALA A N 1
ATOM 676 C CA . ALA A 1 90 ? 5.699 31.444 2.557 1.00 19.91 287 ALA A CA 1
ATOM 677 C C . ALA A 1 90 ? 4.572 31.145 3.552 1.00 21.91 287 ALA A C 1
ATOM 678 O O . ALA A 1 90 ? 3.455 30.742 3.183 1.00 21.96 287 ALA A O 1
ATOM 680 N N . ASN A 1 91 ? 4.783 31.464 4.823 1.00 18.37 288 ASN A N 1
ATOM 681 C CA . ASN A 1 91 ? 3.737 31.679 5.754 1.00 18.35 288 ASN A CA 1
ATOM 682 C C . ASN A 1 91 ? 3.696 33.163 6.104 1.00 21.50 288 ASN A C 1
ATOM 683 O O . ASN A 1 91 ? 4.756 33.830 6.109 1.00 24.30 288 ASN A O 1
ATOM 688 N N . ARG A 1 92 ? 2.519 33.732 6.344 1.00 19.28 289 ARG A N 1
ATOM 689 C CA . ARG A 1 92 ? 2.363 35.196 6.650 1.00 19.66 289 ARG A CA 1
ATOM 690 C C . ARG A 1 92 ? 1.510 35.346 7.843 1.00 22.92 289 ARG A C 1
ATOM 691 O O . ARG A 1 92 ? 0.369 34.897 7.854 1.00 25.69 289 ARG A O 1
ATOM 699 N N . ILE A 1 93 ? 2.053 35.941 8.889 1.00 20.87 290 ILE A N 1
ATOM 700 C CA . ILE A 1 93 ? 1.419 36.013 10.170 1.00 25.35 290 ILE A CA 1
ATOM 701 C C . ILE A 1 93 ? 1.253 37.479 10.531 1.00 24.85 290 ILE A C 1
ATOM 702 O O . ILE A 1 93 ? 2.200 38.205 10.507 1.00 24.55 290 ILE A O 1
ATOM 707 N N . PRO A 1 94 ? 0.074 37.885 11.002 1.00 27.46 291 PRO A N 1
ATOM 708 C CA . PRO A 1 94 ? -0.068 39.277 11.532 1.00 28.00 291 PRO A CA 1
ATOM 709 C C . PRO A 1 94 ? 0.499 39.403 12.939 1.00 28.43 291 PRO A C 1
ATOM 710 O O . PRO A 1 94 ? 0.545 38.411 13.681 1.00 26.27 291 PRO A O 1
ATOM 714 N N . ILE A 1 95 ? 0.988 40.599 13.268 1.00 29.45 292 ILE A N 1
ATOM 715 C CA . ILE A 1 95 ? 1.612 40.923 14.561 1.00 32.89 292 ILE A CA 1
ATOM 716 C C . ILE A 1 95 ? 0.598 41.828 15.227 1.00 35.45 292 ILE A C 1
ATOM 717 O O . ILE A 1 95 ? 0.178 42.853 14.664 1.00 30.48 292 ILE A O 1
ATOM 722 N N . LYS A 1 96 ? 0.137 41.369 16.391 1.00 37.39 293 LYS A N 1
ATOM 723 C CA . LYS A 1 96 ? -0.895 42.050 17.138 1.00 38.78 293 LYS A CA 1
ATOM 724 C C . LYS A 1 96 ? -0.361 42.518 18.473 1.00 38.14 293 LYS A C 1
ATOM 725 O O . LYS A 1 96 ? 0.544 41.888 19.065 1.00 30.62 293 LYS A O 1
ATOM 731 N N . ASN A 1 97 ? -0.908 43.633 18.946 1.00 34.10 294 ASN A N 1
ATOM 732 C CA . ASN A 1 97 ? -0.638 44.069 20.335 1.00 38.93 294 ASN A CA 1
ATOM 733 C C . ASN A 1 97 ? -1.563 43.327 21.327 1.00 39.88 294 ASN A C 1
ATOM 734 O O . ASN A 1 97 ? -2.415 42.520 20.912 1.00 40.96 294 ASN A O 1
ATOM 739 N N . LYS A 1 98 ? -1.361 43.569 22.622 1.00 39.37 295 LYS A N 1
ATOM 740 C CA . LYS A 1 98 ? -2.165 42.916 23.694 1.00 42.67 295 LYS A CA 1
ATOM 741 C C . LYS A 1 98 ? -3.679 43.135 23.522 1.00 45.94 295 LYS A C 1
ATOM 742 O O . LYS A 1 98 ? -4.503 42.225 23.838 1.00 42.43 295 LYS A O 1
ATOM 744 N N . GLN A 1 99 ? -4.027 44.318 22.985 1.00 45.74 296 GLN A N 1
ATOM 745 C CA . GLN A 1 99 ? -5.432 44.750 22.773 1.00 52.06 296 GLN A CA 1
ATOM 746 C C . GLN A 1 99 ? -6.064 44.199 21.453 1.00 51.38 296 GLN A C 1
ATOM 747 O O . GLN A 1 99 ? -7.149 44.653 21.044 1.00 52.15 296 GLN A O 1
ATOM 753 N N . GLY A 1 100 ? -5.382 43.253 20.783 1.00 50.75 297 GLY A N 1
ATOM 754 C CA . GLY A 1 100 ? -5.846 42.634 19.547 1.00 47.89 297 GLY A CA 1
ATOM 755 C C . GLY A 1 100 ? -5.552 43.359 18.245 1.00 48.77 297 GLY A C 1
ATOM 756 O O . GLY A 1 100 ? -5.758 42.789 17.171 1.00 46.08 297 GLY A O 1
ATOM 757 N N . ARG A 1 101 ? -5.096 44.608 18.305 1.00 45.10 298 ARG A N 1
ATOM 758 C CA . ARG A 1 101 ? -4.872 45.439 17.090 1.00 45.04 298 ARG A CA 1
ATOM 759 C C . ARG A 1 101 ? -3.646 44.976 16.257 1.00 40.93 298 ARG A C 1
ATOM 760 O O . ARG A 1 101 ? -2.644 44.554 16.840 1.00 33.95 298 ARG A O 1
ATOM 768 N N . VAL A 1 102 ? -3.757 45.031 14.912 1.00 34.39 299 VAL A N 1
ATOM 769 C CA . VAL A 1 102 ? -2.675 44.653 13.954 1.00 43.22 299 VAL A CA 1
ATOM 770 C C . VAL A 1 102 ? -1.645 45.768 13.790 1.00 42.35 299 VAL A C 1
ATOM 771 O O . VAL A 1 102 ? -1.936 46.843 13.256 1.00 48.52 299 VAL A O 1
ATOM 775 N N . ILE A 1 103 ? -0.441 45.486 14.279 1.00 40.59 300 ILE A N 1
ATOM 776 C CA . ILE A 1 103 ? 0.662 46.457 14.314 1.00 37.27 300 ILE A CA 1
ATOM 777 C C . ILE A 1 103 ? 1.737 46.124 13.233 1.00 32.40 300 ILE A C 1
ATOM 778 O O . ILE A 1 103 ? 2.663 46.866 13.041 1.00 30.51 300 ILE A O 1
ATOM 783 N N . GLY A 1 104 ? 1.605 44.991 12.545 1.00 28.02 301 GLY A N 1
ATOM 784 C CA . GLY A 1 104 ? 2.646 44.559 11.634 1.00 25.58 301 GLY A CA 1
ATOM 785 C C . GLY A 1 104 ? 2.295 43.218 11.070 1.00 22.22 301 GLY A C 1
ATOM 786 O O . GLY A 1 104 ? 1.229 42.681 11.392 1.00 24.46 301 GLY A O 1
ATOM 787 N N . ALA A 1 105 ? 3.199 42.701 10.263 1.00 20.70 302 ALA A N 1
ATOM 788 C CA . ALA A 1 105 ? 3.025 41.343 9.680 1.00 22.18 302 ALA A CA 1
ATOM 789 C C . ALA A 1 105 ? 4.392 40.760 9.314 1.00 21.28 302 ALA A C 1
ATOM 790 O O . ALA A 1 105 ? 5.322 41.515 9.061 1.00 21.34 302 ALA A O 1
ATOM 792 N N A VAL A 1 106 ? 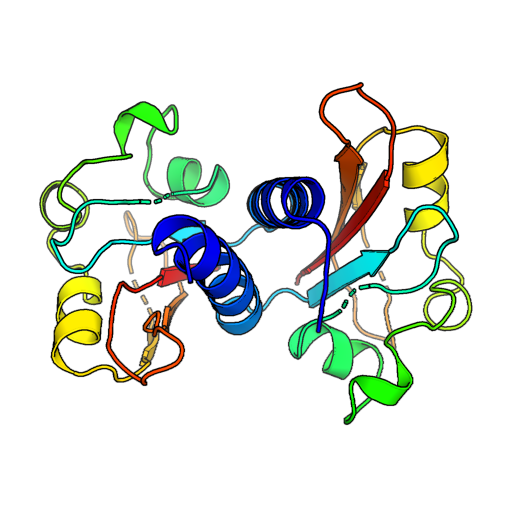4.540 39.439 9.384 0.50 20.04 303 VAL A N 1
ATOM 793 N N B VAL A 1 106 ? 4.528 39.439 9.369 0.50 20.22 303 VAL A N 1
ATOM 794 C CA A VAL A 1 106 ? 5.816 38.804 9.052 0.50 18.93 303 VAL A CA 1
ATOM 795 C CA B VAL A 1 106 ? 5.792 38.798 9.044 0.50 19.20 303 VAL A CA 1
ATOM 796 C C A VAL A 1 106 ? 5.570 37.718 8.054 0.50 18.21 303 VAL A C 1
ATOM 797 C C B VAL A 1 106 ? 5.560 37.720 8.045 0.50 18.40 303 VAL A C 1
ATOM 798 O O A VAL A 1 106 ? 4.604 36.960 8.186 0.50 20.00 303 VAL A O 1
ATOM 799 O O B VAL A 1 106 ? 4.602 36.957 8.182 0.50 20.18 303 VAL A O 1
ATOM 806 N N . SER A 1 107 ? 6.437 37.644 7.057 1.00 19.40 304 SER A N 1
ATOM 807 C CA . SER A 1 107 ? 6.520 36.479 6.130 1.00 20.68 304 SER A CA 1
ATOM 808 C C . SER A 1 107 ? 7.788 35.676 6.377 1.00 19.26 304 SER A C 1
ATOM 809 O O . SER A 1 107 ? 8.858 36.211 6.640 1.00 18.85 304 SER A O 1
ATOM 812 N N . THR A 1 108 ? 7.681 34.353 6.309 1.00 20.66 305 THR A N 1
ATOM 813 C CA . THR A 1 108 ? 8.784 33.487 6.111 1.00 19.58 305 THR A CA 1
ATOM 814 C C . THR A 1 108 ? 8.889 33.115 4.636 1.00 25.32 305 THR A C 1
ATOM 815 O O . THR A 1 108 ? 7.967 33.345 3.850 1.00 30.02 305 THR A O 1
ATOM 819 N N . PHE A 1 109 ? 10.040 32.611 4.273 1.00 20.96 306 PHE A N 1
ATOM 820 C CA . PHE A 1 109 ? 10.290 32.104 2.914 1.00 22.68 306 PHE A CA 1
ATOM 821 C C . PHE A 1 109 ? 11.099 30.855 3.184 1.00 21.16 306 PHE A C 1
ATOM 822 O O . PHE A 1 109 ? 12.257 30.920 3.660 1.00 21.65 306 PHE A O 1
ATOM 830 N N . ARG A 1 110 ? 10.542 29.689 2.904 1.00 22.80 307 ARG A N 1
ATOM 831 C CA . ARG A 1 110 ? 11.272 28.457 3.161 1.00 26.68 307 ARG A CA 1
ATOM 832 C C . ARG A 1 110 ? 11.381 27.585 1.923 1.00 31.28 307 ARG A C 1
ATOM 833 O O . ARG A 1 110 ? 10.578 27.700 0.952 1.00 25.88 307 ARG A O 1
ATOM 841 N N . ASN A 1 111 ? 12.352 26.673 1.949 1.00 37.91 308 ASN A N 1
ATOM 842 C CA . ASN A 1 111 ? 12.579 25.807 0.758 1.00 46.05 308 ASN A CA 1
ATOM 843 C C . ASN A 1 111 ? 11.773 24.526 0.748 1.00 40.78 308 ASN A C 1
ATOM 844 O O . ASN A 1 111 ? 11.120 24.199 1.745 1.00 48.60 308 ASN A O 1
ATOM 849 C C . GLY B 1 1 ? 3.982 49.528 30.960 1.00 47.50 198 GLY B C 1
ATOM 850 O O . GLY B 1 1 ? 3.804 48.295 30.944 1.00 51.38 198 GLY B O 1
ATOM 851 N N . SER B 1 2 ? 3.559 50.334 29.984 1.00 46.17 199 SER B N 1
ATOM 852 C CA . SER B 1 2 ? 3.162 49.857 28.652 1.00 48.68 199 SER B CA 1
ATOM 853 C C . SER B 1 2 ? 3.905 50.583 27.462 1.00 50.38 199 SER B C 1
ATOM 854 O O . SER B 1 2 ? 3.230 51.091 26.557 1.00 53.24 199 SER B O 1
ATOM 856 N N . PRO B 1 3 ? 5.272 50.652 27.464 1.00 47.68 200 PRO B N 1
ATOM 857 C CA . PRO B 1 3 ? 5.976 51.286 26.308 1.00 41.10 200 PRO B CA 1
ATOM 858 C C . PRO B 1 3 ? 5.743 50.506 24.999 1.00 39.89 200 PRO B C 1
ATOM 859 O O . PRO B 1 3 ? 5.966 49.312 24.956 1.00 32.53 200 PRO B O 1
ATOM 863 N N . GLU B 1 4 ? 5.342 51.225 23.953 1.00 36.23 201 GLU B N 1
ATOM 864 C CA . GLU B 1 4 ? 4.884 50.626 22.668 1.00 34.79 201 GLU B CA 1
ATOM 865 C C . GLU B 1 4 ? 5.970 49.708 22.104 1.00 35.74 201 GLU B C 1
ATOM 866 O O . GLU B 1 4 ? 5.668 48.591 21.643 1.00 29.85 201 GLU B O 1
ATOM 868 N N . GLU B 1 5 ? 7.209 50.237 22.072 1.00 30.52 202 GLU B N 1
ATOM 869 C CA . GLU B 1 5 ? 8.334 49.605 21.356 1.00 28.57 202 GLU B CA 1
ATOM 870 C C . GLU B 1 5 ? 8.776 48.321 21.999 1.00 26.17 202 GLU B C 1
ATOM 871 O O . GLU B 1 5 ? 9.187 47.406 21.310 1.00 23.31 202 GLU B O 1
ATOM 877 N N . ILE B 1 6 ? 8.724 48.265 23.340 1.00 24.15 203 ILE B N 1
ATOM 878 C CA . ILE B 1 6 ? 9.141 47.031 24.055 1.00 23.82 203 ILE B CA 1
ATOM 879 C C . ILE B 1 6 ? 8.088 45.931 23.806 1.00 25.51 203 ILE B C 1
ATOM 880 O O . ILE B 1 6 ? 8.446 44.763 23.625 1.00 23.54 203 ILE B O 1
ATOM 885 N N . GLY B 1 7 ? 6.810 46.338 23.820 1.00 26.91 204 GLY B N 1
ATOM 886 C CA . GLY B 1 7 ? 5.661 45.504 23.497 1.00 29.54 204 GLY B CA 1
ATOM 887 C C . GLY B 1 7 ? 5.820 44.926 22.092 1.00 28.04 204 GLY B C 1
ATOM 888 O O . GLY B 1 7 ? 5.624 43.744 21.863 1.00 29.59 204 GLY B O 1
ATOM 889 N N . LEU B 1 8 ? 6.238 45.781 21.171 1.00 30.28 205 LEU B N 1
ATOM 890 C CA . LEU B 1 8 ? 6.477 45.345 19.779 1.00 27.04 205 LEU B CA 1
ATOM 891 C C . LEU B 1 8 ? 7.559 44.304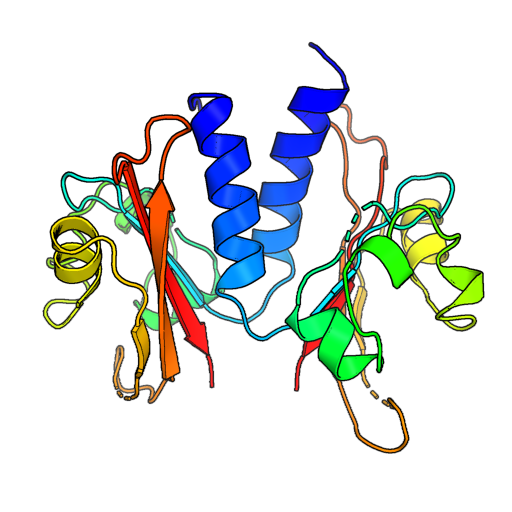 19.685 1.00 27.05 205 LEU B C 1
ATOM 892 O O . LEU B 1 8 ? 7.389 43.287 18.983 1.00 26.21 205 LEU B O 1
ATOM 897 N N . LEU B 1 9 ? 8.670 44.543 20.385 1.00 23.88 206 LEU B N 1
ATOM 898 C CA . LEU B 1 9 ? 9.802 43.619 20.406 1.00 22.85 206 LEU B CA 1
ATOM 899 C C . LEU B 1 9 ? 9.366 42.219 20.894 1.00 24.93 206 LEU B C 1
ATOM 900 O O . LEU B 1 9 ? 9.676 41.187 20.270 1.00 21.47 206 LEU B O 1
ATOM 905 N N . TYR B 1 10 ? 8.630 42.217 22.005 1.00 21.22 207 TYR B N 1
ATOM 906 C CA . TYR B 1 10 ? 8.000 40.968 22.505 1.00 23.62 207 TYR B CA 1
ATOM 907 C C . TYR B 1 10 ? 7.148 40.260 21.431 1.00 20.82 207 TYR B C 1
ATOM 908 O O . TYR B 1 10 ? 7.347 39.082 21.163 1.00 20.44 207 TYR B O 1
ATOM 917 N N . GLN B 1 11 ? 6.266 41.022 20.769 1.00 21.58 208 GLN B N 1
ATOM 918 C CA . GLN B 1 11 ? 5.373 40.417 19.762 1.00 24.87 208 GLN B CA 1
ATOM 919 C C . GLN B 1 11 ? 6.140 39.887 18.525 1.00 24.74 208 GLN B C 1
ATOM 920 O O . GLN B 1 11 ? 5.742 38.867 17.916 1.00 24.00 208 GLN B O 1
ATOM 926 N N . GLU B 1 12 ? 7.176 40.617 18.098 1.00 21.04 209 GLU B N 1
ATOM 927 C CA . GLU B 1 12 ? 8.047 40.199 17.001 1.00 20.52 209 GLU B CA 1
ATOM 928 C C . GLU B 1 12 ? 8.680 38.818 17.267 1.00 19.91 209 GLU B C 1
ATOM 929 O O . GLU B 1 12 ? 8.696 37.948 16.402 1.00 19.12 209 GLU B O 1
ATOM 935 N N . LYS B 1 13 ? 9.151 38.600 18.513 1.00 18.20 210 LYS B N 1
ATOM 936 C CA . LYS B 1 13 ? 9.775 37.346 18.844 1.00 20.89 210 LYS B CA 1
ATOM 937 C C . LYS B 1 13 ? 8.732 36.201 18.750 1.00 20.61 210 LYS B C 1
ATOM 938 O O . LYS B 1 13 ? 9.002 35.114 18.183 1.00 21.66 210 LYS B O 1
ATOM 944 N N . GLN B 1 14 ? 7.573 36.496 19.272 1.00 23.00 211 GLN B N 1
ATOM 945 C CA . GLN B 1 14 ? 6.474 35.528 19.341 1.00 27.94 211 GLN B CA 1
ATOM 946 C C . GLN B 1 14 ? 5.996 35.211 17.914 1.00 24.87 211 GLN B C 1
ATOM 947 O O . GLN B 1 14 ? 5.781 34.041 17.600 1.00 22.86 211 GLN B O 1
ATOM 953 N N . ALA B 1 15 ? 5.896 36.248 17.067 1.00 21.87 212 ALA B N 1
ATOM 954 C CA . ALA B 1 15 ? 5.539 36.035 15.683 1.00 23.69 212 ALA B CA 1
ATOM 955 C C . ALA B 1 15 ? 6.513 35.162 14.890 1.00 23.41 212 ALA B C 1
ATOM 956 O O . ALA B 1 15 ? 6.116 34.231 14.152 1.00 22.51 212 ALA B O 1
ATOM 958 N N . ILE B 1 16 ? 7.801 35.414 15.035 1.00 21.92 213 ILE B N 1
ATOM 959 C CA . ILE B 1 16 ? 8.760 34.617 14.343 1.00 21.64 213 ILE B CA 1
ATOM 960 C C . ILE B 1 16 ? 8.646 33.156 14.775 1.00 25.62 213 ILE B C 1
ATOM 961 O O . ILE B 1 16 ? 8.662 32.198 13.941 1.00 20.88 213 ILE B O 1
ATOM 966 N N . LEU B 1 17 ? 8.601 32.975 16.096 1.00 23.06 214 LEU B N 1
ATOM 967 C CA . LEU B 1 17 ? 8.492 31.578 16.636 1.00 25.96 214 LEU B CA 1
ATOM 968 C C . LEU B 1 17 ? 7.330 30.796 16.057 1.00 27.82 214 LEU B C 1
ATOM 969 O O . LEU B 1 17 ? 7.476 29.554 15.764 1.00 26.40 214 LEU B O 1
ATOM 974 N N . GLU B 1 18 ? 6.235 31.504 15.845 1.00 27.90 215 GLU B N 1
ATOM 975 C CA . GLU B 1 18 ? 5.009 30.933 15.331 1.00 28.94 215 GLU B CA 1
ATOM 976 C C . GLU B 1 18 ? 5.013 30.678 13.823 1.00 28.93 215 GLU B C 1
ATOM 977 O O . GLU B 1 18 ? 4.401 29.679 13.371 1.00 27.63 215 GLU B O 1
ATOM 983 N N . ALA B 1 19 ? 5.656 31.558 13.048 1.00 22.63 216 ALA B N 1
ATOM 984 C CA . ALA B 1 19 ? 5.603 31.476 11.625 1.00 20.42 216 ALA B CA 1
ATOM 985 C C . ALA B 1 19 ? 6.520 30.452 11.020 1.00 21.05 216 ALA B C 1
ATOM 986 O O . ALA B 1 19 ? 6.248 29.919 9.937 1.00 24.47 216 ALA B O 1
ATOM 988 N N . ILE B 1 20 ? 7.658 30.203 11.661 1.00 19.37 217 ILE B N 1
ATOM 989 C CA . ILE B 1 20 ? 8.690 29.325 11.108 1.00 19.28 217 ILE B CA 1
ATOM 990 C C . ILE B 1 20 ? 8.274 27.862 11.200 1.00 21.19 217 ILE B C 1
ATOM 991 O O . ILE B 1 20 ? 7.402 27.473 11.983 1.00 23.23 217 ILE B O 1
ATOM 996 N N . ARG B 1 21 ? 8.874 27.050 10.349 1.00 23.74 218 ARG B N 1
ATOM 997 C CA . ARG B 1 21 ? 8.617 25.606 10.385 1.00 25.37 218 ARG B CA 1
ATOM 998 C C . ARG B 1 21 ? 9.884 24.819 10.620 1.00 26.55 218 ARG B C 1
ATOM 999 O O . ARG B 1 21 ? 9.948 23.653 10.313 1.00 35.84 218 ARG B O 1
ATOM 1007 N N . GLU B 1 22 ? 10.923 25.452 11.115 1.00 23.32 219 GLU B N 1
ATOM 1008 C CA . GLU B 1 22 ? 12.090 24.793 11.692 1.00 20.88 219 GLU B CA 1
ATOM 1009 C C . GLU B 1 22 ? 11.786 24.643 13.147 1.00 20.06 219 GLU B C 1
ATOM 1010 O O . GLU B 1 22 ? 11.137 25.513 13.776 1.00 18.96 219 GLU B O 1
ATOM 1016 N N . GLY B 1 23 ? 12.343 23.605 13.772 1.00 19.67 220 GLY B N 1
ATOM 1017 C CA . GLY B 1 23 ? 12.252 23.594 15.247 1.00 20.88 220 GLY B CA 1
ATOM 1018 C C . GLY B 1 23 ? 13.247 24.516 15.896 1.00 17.83 220 GLY B C 1
ATOM 1019 O O . GLY B 1 23 ? 14.364 24.793 15.366 1.00 18.13 220 GLY B O 1
ATOM 1020 N N . ILE B 1 24 ? 12.832 25.156 16.991 1.00 17.73 221 ILE B N 1
ATOM 1021 C CA . ILE B 1 24 ? 13.684 25.929 17.852 1.00 21.36 221 ILE B CA 1
ATOM 1022 C C . ILE B 1 24 ? 13.617 25.408 19.274 1.00 17.76 221 ILE B C 1
ATOM 1023 O O . ILE B 1 24 ? 12.490 25.178 19.823 1.00 19.68 221 ILE B O 1
ATOM 1028 N N . VAL B 1 25 ? 14.815 25.290 19.840 1.00 15.99 222 VAL B N 1
ATOM 1029 C CA . VAL B 1 25 ? 15.035 24.982 21.253 1.00 18.49 222 VAL B CA 1
ATOM 1030 C C . VAL B 1 25 ? 16.088 25.888 21.811 1.00 18.88 222 VAL B C 1
ATOM 1031 O O . VAL B 1 25 ? 17.188 25.928 21.307 1.00 20.93 222 VAL B O 1
ATOM 1035 N N . ALA B 1 26 ? 15.774 26.653 22.883 1.00 18.04 223 ALA B N 1
ATOM 1036 C CA . ALA B 1 26 ? 16.806 27.470 23.535 1.00 16.15 223 ALA B CA 1
ATOM 1037 C C . ALA B 1 26 ? 16.979 27.057 25.019 1.00 16.07 223 ALA B C 1
ATOM 1038 O O . ALA B 1 26 ? 16.039 26.521 25.618 1.00 16.23 223 ALA B O 1
ATOM 1040 N N . ILE B 1 27 ? 18.180 27.293 25.506 1.00 17.27 224 ILE B N 1
ATOM 1041 C CA . ILE B 1 27 ? 18.547 27.081 26.903 1.00 19.98 224 ILE B CA 1
ATOM 1042 C C . ILE B 1 27 ? 19.188 28.285 27.527 1.00 20.80 224 ILE B C 1
ATOM 1043 O O . ILE B 1 27 ? 19.736 29.145 26.846 1.00 20.93 224 ILE B O 1
ATOM 1048 N N . ASN B 1 28 ? 19.148 28.300 28.868 1.00 21.27 225 ASN B N 1
ATOM 1049 C CA . ASN B 1 28 ? 19.905 29.262 29.614 1.00 22.83 225 ASN B CA 1
ATOM 1050 C C . ASN B 1 28 ? 21.302 28.719 29.903 1.00 21.74 225 ASN B C 1
ATOM 1051 O O . ASN B 1 28 ? 21.680 27.587 29.502 1.00 19.61 225 ASN B O 1
ATOM 1056 N N . GLN B 1 29 ? 22.107 29.478 30.657 1.00 22.85 226 GLN B N 1
ATOM 1057 C CA . GLN B 1 29 ? 23.462 29.010 30.990 1.00 28.73 226 GLN B CA 1
ATOM 1058 C C . GLN B 1 29 ? 23.444 27.732 31.830 1.00 25.92 226 GLN B C 1
ATOM 1059 O O . GLN B 1 29 ? 24.346 26.927 31.695 1.00 29.28 226 GLN B O 1
ATOM 1065 N N . GLU B 1 30 ? 22.408 27.512 32.636 1.00 26.30 227 GLU B N 1
ATOM 1066 C CA . GLU B 1 30 ? 22.326 26.302 33.429 1.00 25.68 227 GLU B CA 1
ATOM 1067 C C . GLU B 1 30 ? 21.906 25.067 32.615 1.00 24.72 227 GLU B C 1
ATOM 1068 O O . GLU B 1 30 ? 22.030 23.930 33.083 1.00 24.64 227 GLU B O 1
ATOM 1074 N N . GLY B 1 31 ? 21.523 25.237 31.358 1.00 22.02 228 GLY B N 1
ATOM 1075 C CA . GLY B 1 31 ? 21.102 24.116 30.541 1.00 20.85 228 GLY B CA 1
ATOM 1076 C C . GLY B 1 31 ? 19.646 23.788 30.540 1.00 20.41 228 GLY B C 1
ATOM 1077 O O . GLY B 1 31 ? 19.238 22.804 29.877 1.00 22.69 228 GLY B O 1
ATOM 1078 N N . THR B 1 32 ? 18.785 24.606 31.182 1.00 21.11 229 THR B N 1
ATOM 1079 C CA . THR B 1 32 ? 17.379 24.345 31.150 1.00 19.15 229 THR B CA 1
ATOM 1080 C C . THR B 1 32 ? 16.708 25.032 29.936 1.00 16.90 229 THR B C 1
ATOM 1081 O O . THR B 1 32 ? 17.123 26.125 29.521 1.00 16.60 229 THR B O 1
ATOM 1085 N N . ILE B 1 33 ? 15.714 24.383 29.379 1.00 18.84 230 ILE B N 1
ATOM 1086 C CA . ILE B 1 33 ? 15.028 24.895 28.172 1.00 17.05 230 ILE B CA 1
ATOM 1087 C C . ILE B 1 33 ? 14.175 26.155 28.511 1.00 17.84 230 ILE B C 1
ATOM 1088 O O . ILE B 1 33 ? 13.334 26.138 29.397 1.00 18.45 230 ILE B O 1
ATOM 1093 N N . THR B 1 34 ? 14.458 27.209 27.796 1.00 17.92 231 THR B N 1
ATOM 1094 C CA . THR B 1 34 ? 13.821 28.526 27.951 1.00 21.14 231 THR B CA 1
ATOM 1095 C C . THR B 1 34 ? 12.842 28.869 26.882 1.00 24.58 231 THR B C 1
ATOM 1096 O O . THR B 1 34 ? 12.038 29.768 27.083 1.00 24.27 231 THR B O 1
ATOM 1116 N N . VAL B 1 36 ? 10.771 27.024 23.228 1.00 19.89 233 VAL B N 1
ATOM 1117 C CA . VAL B 1 36 ? 10.524 25.915 22.312 1.00 23.39 233 VAL B CA 1
ATOM 1118 C C . VAL B 1 36 ? 9.322 26.298 21.447 1.00 26.98 233 VAL B C 1
ATOM 1119 O O . VAL B 1 36 ? 8.374 26.958 21.913 1.00 28.20 233 VAL B O 1
ATOM 1123 N N . ASN B 1 37 ? 9.351 25.895 20.186 1.00 24.11 234 ASN B N 1
ATOM 1124 C CA . ASN B 1 37 ? 8.182 26.087 19.336 1.00 24.34 234 ASN B CA 1
ATOM 1125 C C . ASN B 1 37 ? 7.498 24.818 19.002 1.00 28.41 234 ASN B C 1
ATOM 1126 O O . ASN B 1 37 ? 7.928 23.732 19.369 1.00 22.36 234 ASN B O 1
ATOM 1131 N N . GLN B 1 38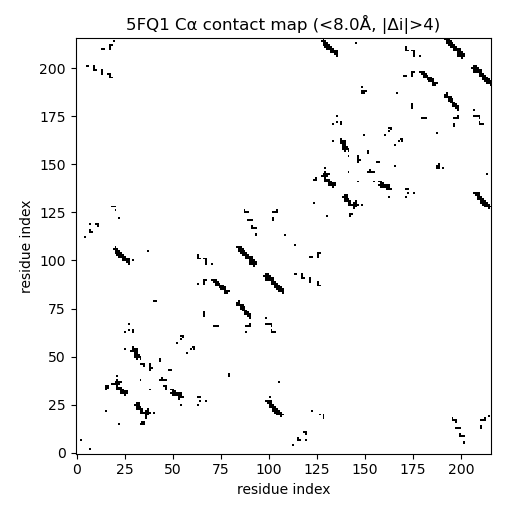 ? 6.416 24.935 18.265 1.00 30.64 235 GLN B N 1
ATOM 1132 C CA . GLN B 1 38 ? 5.565 23.797 18.045 1.00 34.34 235 GLN B CA 1
ATOM 1133 C C . GLN B 1 38 ? 6.226 22.725 17.174 1.00 30.66 235 GLN B C 1
ATOM 1134 O O . GLN B 1 38 ? 6.078 21.541 17.447 1.00 30.40 235 GLN B O 1
ATOM 1140 N N . THR B 1 39 ? 7.023 23.147 16.185 1.00 29.04 236 THR B N 1
ATOM 1141 C CA . THR B 1 39 ? 7.729 22.203 15.364 1.00 27.66 236 THR B CA 1
ATOM 1142 C C . THR B 1 39 ? 8.697 21.365 16.213 1.00 29.80 236 THR B C 1
ATOM 1143 O O . THR B 1 39 ? 8.783 20.156 16.079 1.00 31.04 236 THR B O 1
ATOM 1147 N N . ALA B 1 40 ? 9.432 22.031 17.082 1.00 23.16 237 ALA B N 1
ATOM 1148 C CA . ALA B 1 40 ? 10.285 21.314 18.033 1.00 21.60 237 ALA B CA 1
ATOM 1149 C C . ALA B 1 40 ? 9.536 20.370 19.004 1.00 20.83 237 ALA B C 1
ATOM 1150 O O . ALA B 1 40 ? 10.016 19.231 19.274 1.00 25.00 237 ALA B O 1
ATOM 1152 N N . LEU B 1 41 ? 8.377 20.795 19.508 1.00 24.01 238 LEU B N 1
ATOM 1153 C CA . LEU B 1 41 ? 7.515 19.890 20.330 1.00 26.04 238 LEU B CA 1
ATOM 1154 C C . LEU B 1 41 ? 7.134 18.595 19.540 1.00 28.34 238 LEU B C 1
ATOM 1155 O O . LEU B 1 41 ? 7.159 17.467 20.059 1.00 32.86 238 LEU B O 1
ATOM 1160 N N . LYS B 1 42 ? 6.819 18.757 18.285 1.00 31.50 239 LYS B N 1
ATOM 1161 C CA . LYS B 1 42 ? 6.471 17.568 17.459 1.00 36.66 239 LYS B CA 1
ATOM 1162 C C . LYS B 1 42 ? 7.661 16.596 17.361 1.00 36.64 239 LYS B C 1
ATOM 1163 O O . LYS B 1 42 ? 7.502 15.392 17.481 1.00 40.35 239 LYS B O 1
ATOM 1165 N N . LEU B 1 43 ? 8.866 17.119 17.163 1.00 40.06 240 LEU B N 1
ATOM 1166 C CA . LEU B 1 43 ? 10.078 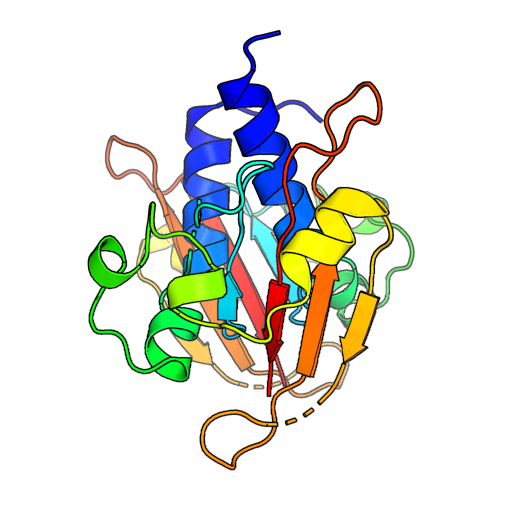16.278 17.044 1.00 35.80 240 LEU B CA 1
ATOM 1167 C C . LEU B 1 43 ? 10.410 15.528 18.319 1.00 37.58 240 LEU B C 1
ATOM 1168 O O . LEU B 1 43 ? 10.954 14.434 18.298 1.00 33.36 240 LEU B O 1
ATOM 1173 N N . LEU B 1 44 ? 10.159 16.173 19.431 1.00 38.90 241 LEU B N 1
ATOM 1174 C CA . LEU B 1 44 ? 10.489 15.610 20.734 1.00 43.40 241 LEU B CA 1
ATOM 1175 C C . LEU B 1 44 ? 9.396 14.673 21.225 1.00 46.33 241 LEU B C 1
ATOM 1176 O O . LEU B 1 44 ? 9.590 13.974 22.222 1.00 44.87 241 LEU B O 1
ATOM 1181 N N . GLY B 1 45 ? 8.226 14.741 20.593 1.00 47.60 242 GLY B N 1
ATOM 1182 C CA . GLY B 1 45 ? 7.081 13.905 20.932 1.00 42.62 242 GLY B CA 1
ATOM 1183 C C . GLY B 1 45 ? 6.195 14.405 22.056 1.00 38.91 242 GLY B C 1
ATOM 1184 O O . GLY B 1 45 ? 5.652 13.593 22.817 1.00 40.32 242 GLY B O 1
ATOM 1185 N N . TYR B 1 46 ? 6.057 15.719 22.179 1.00 31.86 243 TYR B N 1
ATOM 1186 C CA . TYR B 1 46 ? 5.202 16.312 23.205 1.00 36.15 243 TYR B CA 1
ATOM 1187 C C . TYR B 1 46 ? 4.093 17.152 22.595 1.00 34.22 243 TYR B C 1
ATOM 1188 O O . TYR B 1 46 ? 4.311 17.809 21.603 1.00 42.51 243 TYR B O 1
ATOM 1197 N N . ASP B 1 47 ? 2.928 17.141 23.242 1.00 38.07 244 ASP B N 1
ATOM 1198 C CA . ASP B 1 47 ? 1.773 17.987 22.949 1.00 43.29 244 ASP B CA 1
ATOM 1199 C C . ASP B 1 47 ? 1.838 19.295 23.714 1.00 46.34 244 ASP B C 1
ATOM 1200 O O . ASP B 1 47 ? 1.435 20.328 23.194 1.00 47.06 244 ASP B O 1
ATOM 1202 N N . ASN B 1 48 ? 2.392 19.245 24.925 1.00 42.51 245 ASN B N 1
ATOM 1203 C CA . ASN B 1 48 ? 2.282 20.304 25.932 1.00 38.12 245 ASN B CA 1
ATOM 1204 C C . ASN B 1 48 ? 3.691 20.837 26.236 1.00 35.48 245 ASN B C 1
ATOM 1205 O O . ASN B 1 48 ? 4.534 20.130 26.863 1.00 32.96 245 ASN B O 1
ATOM 1210 N N . GLU B 1 49 ? 3.917 22.093 25.842 1.00 31.05 246 GLU B N 1
ATOM 1211 C CA . GLU B 1 49 ? 5.108 22.846 26.225 1.00 36.12 246 GLU B CA 1
ATOM 1212 C C . GLU B 1 49 ? 5.543 22.738 27.710 1.00 33.13 246 GLU B C 1
ATOM 1213 O O . GLU B 1 49 ? 6.720 22.820 27.947 1.00 26.09 246 GLU B O 1
ATOM 1219 N N . ARG B 1 50 ? 4.623 22.621 28.684 1.00 30.18 247 ARG B N 1
ATOM 1220 C CA . ARG B 1 50 ? 5.029 22.473 30.084 1.00 29.93 247 ARG B CA 1
ATOM 1221 C C . ARG B 1 50 ? 5.768 21.171 30.407 1.00 31.38 247 ARG B C 1
ATOM 1222 O O . ARG B 1 50 ? 6.494 21.120 31.376 1.00 29.91 247 ARG B O 1
ATOM 1225 N N . ASN B 1 51 ? 5.639 20.143 29.562 1.00 32.65 248 ASN B N 1
ATOM 1226 C CA . ASN B 1 51 ? 6.501 18.971 29.672 1.00 34.55 248 ASN B CA 1
ATOM 1227 C C . ASN B 1 51 ? 8.000 19.206 29.268 1.00 28.66 248 ASN B C 1
ATOM 1228 O O . ASN B 1 51 ? 8.843 18.323 29.468 1.00 31.08 248 ASN B O 1
ATOM 1233 N N . VAL B 1 52 ? 8.297 20.355 28.649 1.00 26.06 249 VAL B N 1
ATOM 1234 C CA . VAL B 1 52 ? 9.586 20.667 28.048 1.00 25.35 249 VAL B CA 1
ATOM 1235 C C . VAL B 1 52 ? 10.218 21.905 28.672 1.00 22.67 249 VAL B C 1
ATOM 1236 O O . VAL B 1 52 ? 11.373 21.877 29.014 1.00 22.84 249 VAL B O 1
ATOM 1240 N N . LEU B 1 53 ? 9.482 23.001 28.796 1.00 22.35 250 LEU B N 1
ATOM 1241 C CA . LEU B 1 53 ? 10.063 24.210 29.393 1.00 20.29 250 LEU B CA 1
ATOM 1242 C C . LEU B 1 53 ? 10.556 23.998 30.812 1.00 22.03 250 LEU B C 1
ATOM 1243 O O . LEU B 1 53 ? 9.944 23.308 31.572 1.00 25.60 250 LEU B O 1
ATOM 1248 N N . GLY B 1 54 ? 11.769 24.460 31.071 1.00 21.17 251 GLY B N 1
ATOM 1249 C CA . GLY B 1 54 ? 12.400 24.287 32.402 1.00 25.65 251 GLY B CA 1
ATOM 1250 C C . GLY B 1 54 ? 13.071 22.953 32.637 1.00 24.06 251 GLY B C 1
ATOM 1251 O O . GLY B 1 54 ? 13.736 22.750 33.648 1.00 24.10 251 GLY B O 1
ATOM 1252 N N . THR B 1 55 ? 12.988 22.051 31.658 1.00 21.12 252 THR B N 1
ATOM 1253 C CA . THR B 1 55 ? 13.731 20.800 31.682 1.00 21.16 252 THR B CA 1
ATOM 1254 C C . THR B 1 55 ? 15.192 20.926 31.228 1.00 23.44 252 THR B C 1
ATOM 1255 O O . THR B 1 55 ? 15.519 21.629 30.214 1.00 19.73 252 THR B O 1
ATOM 1259 N N . PRO B 1 56 ? 16.106 20.228 31.910 1.00 21.72 253 PRO B N 1
ATOM 1260 C CA . PRO B 1 56 ? 17.482 20.172 31.429 1.00 24.16 253 PRO B CA 1
ATOM 1261 C C . PRO B 1 56 ? 17.487 19.592 29.998 1.00 23.94 253 PRO B C 1
ATOM 1262 O O . PRO B 1 56 ? 16.867 18.556 29.772 1.00 22.60 253 PRO B O 1
ATOM 1266 N N A ILE B 1 57 ? 18.097 20.294 29.055 0.50 21.24 254 ILE B N 1
ATOM 1267 N N B ILE B 1 57 ? 18.149 20.291 29.067 0.50 21.52 254 ILE B N 1
ATOM 1268 C CA A ILE B 1 57 ? 18.013 19.836 27.654 0.50 22.30 254 ILE B CA 1
ATOM 1269 C CA B ILE B 1 57 ? 18.189 19.901 27.630 0.50 22.59 254 ILE B CA 1
ATOM 1270 C C A ILE B 1 57 ? 18.559 18.411 27.457 0.50 21.47 254 ILE B C 1
ATOM 1271 C C B ILE B 1 57 ? 18.618 18.447 27.415 0.50 21.51 254 ILE B C 1
ATOM 1272 O O A ILE B 1 57 ? 17.959 17.638 26.733 0.50 21.91 254 ILE B O 1
ATOM 1273 O O B ILE B 1 57 ? 18.005 17.701 26.648 0.50 22.22 254 ILE B O 1
ATOM 1282 N N . LEU B 1 58 ? 19.601 18.053 28.204 1.00 22.90 255 LEU B N 1
ATOM 1283 C CA . LEU B 1 58 ? 20.161 16.704 28.119 1.00 20.80 255 LEU B CA 1
ATOM 1284 C C . LEU B 1 58 ? 19.235 15.576 28.552 1.00 23.11 255 LEU B C 1
ATOM 1285 O O . LEU B 1 58 ? 19.437 14.382 28.181 1.00 22.44 255 LEU B O 1
ATOM 1290 N N . GLN B 1 59 ? 18.213 15.904 29.312 1.00 20.04 256 GLN B N 1
ATOM 1291 C CA . GLN B 1 59 ? 17.203 14.916 29.685 1.00 23.42 256 GLN B CA 1
ATOM 1292 C C . GLN B 1 59 ? 16.347 14.518 28.493 1.00 23.91 256 GLN B C 1
ATOM 1293 O O . GLN B 1 59 ? 15.883 13.366 28.407 1.00 23.81 256 GLN B O 1
ATOM 1299 N N . LEU B 1 60 ? 16.175 15.455 27.537 1.00 22.67 257 LEU B N 1
ATOM 1300 C CA . LEU B 1 60 ? 15.403 15.194 26.333 1.00 21.45 257 LEU B CA 1
ATOM 1301 C C . LEU B 1 60 ? 16.207 14.953 25.067 1.00 24.23 257 LEU B C 1
ATOM 1302 O O . LEU B 1 60 ? 15.732 14.177 24.197 1.00 24.54 257 LEU B O 1
ATOM 1307 N N . ILE B 1 61 ? 17.356 15.595 24.954 1.00 19.67 258 ILE B N 1
ATOM 1308 C CA . ILE B 1 61 ? 18.243 15.407 23.825 1.00 22.00 258 ILE B CA 1
ATOM 1309 C C . ILE B 1 61 ? 19.590 15.121 24.392 1.00 19.56 258 ILE B C 1
ATOM 1310 O O . ILE B 1 61 ? 20.473 15.999 24.516 1.00 19.39 258 ILE B O 1
ATOM 1315 N N . PRO B 1 62 ? 19.807 13.856 24.810 1.00 23.93 259 PRO B N 1
ATOM 1316 C CA . PRO B 1 62 ? 21.039 13.543 25.529 1.00 23.78 259 PRO B CA 1
ATOM 1317 C C . PRO B 1 62 ? 22.331 13.701 24.744 1.00 22.96 259 PRO B C 1
ATOM 1318 O O . PRO B 1 62 ? 23.398 13.877 25.375 1.00 23.57 259 PRO B O 1
ATOM 1322 N N . HIS B 1 63 ? 22.255 13.713 23.407 1.00 24.33 260 HIS B N 1
ATOM 1323 C CA . HIS B 1 63 ? 23.395 14.045 22.536 1.00 26.46 260 HIS B CA 1
ATOM 1324 C C . HIS B 1 63 ? 23.515 15.551 22.151 1.00 25.39 260 HIS B C 1
ATOM 1325 O O . HIS B 1 63 ? 24.370 15.931 21.317 1.00 23.15 260 HIS B O 1
ATOM 1332 N N . SER B 1 64 ? 22.692 16.425 22.752 1.00 24.20 261 SER B N 1
ATOM 1333 C CA . SER B 1 64 ? 22.819 17.874 22.469 1.00 20.81 261 SER B CA 1
ATOM 1334 C C . SER B 1 64 ? 24.199 18.470 22.758 1.00 22.59 261 SER B C 1
ATOM 1335 O O . SER B 1 64 ? 24.846 18.218 23.793 1.00 21.18 261 SER B O 1
ATOM 1338 N N . ARG B 1 65 ? 24.655 19.275 21.820 1.00 21.56 262 ARG B N 1
ATOM 1339 C CA . ARG B 1 65 ? 25.807 20.125 21.998 1.00 24.65 262 ARG B CA 1
ATOM 1340 C C . ARG B 1 65 ? 25.498 21.578 22.386 1.00 21.62 262 ARG B C 1
ATOM 1341 O O . ARG B 1 65 ? 26.399 22.411 22.435 1.00 22.07 262 ARG B O 1
ATOM 1349 N N . LEU B 1 66 ? 24.257 21.879 22.756 1.00 23.22 263 LEU B N 1
ATOM 1350 C CA . LEU B 1 66 ? 23.924 23.238 23.260 1.00 23.85 263 LEU B CA 1
ATOM 1351 C C . LEU B 1 66 ? 24.697 23.586 24.522 1.00 24.40 263 LEU B C 1
ATOM 1352 O O . LEU B 1 66 ? 25.269 24.669 24.600 1.00 23.02 263 LEU B O 1
ATOM 1357 N N . PRO B 1 67 ? 24.791 22.658 25.473 1.00 25.06 264 PRO B N 1
ATOM 1358 C CA . PRO B 1 67 ? 25.611 23.008 26.652 1.00 24.59 264 PRO B CA 1
ATOM 1359 C C . PRO B 1 67 ? 27.087 23.310 26.293 1.00 27.28 264 PRO B C 1
ATOM 1360 O O . PRO B 1 67 ? 27.700 24.203 26.879 1.00 29.30 264 PRO B O 1
ATOM 1364 N N . GLU B 1 68 ? 27.638 22.603 25.300 1.00 28.94 265 GLU B N 1
ATOM 1365 C CA . GLU B 1 68 ? 28.966 22.883 24.790 1.00 33.74 265 GLU B CA 1
ATOM 1366 C C . GLU B 1 68 ? 29.135 24.289 24.199 1.00 34.57 265 GLU B C 1
ATOM 1367 O O . GLU B 1 68 ? 30.163 24.955 24.445 1.00 29.62 265 GLU B O 1
ATOM 1373 N N . VAL B 1 69 ? 28.119 24.757 23.457 1.00 29.97 266 VAL B N 1
ATOM 1374 C CA . VAL B 1 69 ? 28.076 26.132 22.945 1.00 28.09 266 VAL B CA 1
ATOM 1375 C C . VAL B 1 69 ? 28.047 27.155 24.075 1.00 24.91 266 VAL B C 1
ATOM 1376 O O . VAL B 1 69 ? 28.621 28.254 23.935 1.00 29.56 266 VAL B O 1
ATOM 1380 N N . ILE B 1 70 ? 27.361 26.857 25.166 1.00 27.11 267 ILE B N 1
ATOM 1381 C CA . ILE B 1 70 ? 27.385 27.742 26.356 1.00 28.53 267 ILE B CA 1
ATOM 1382 C C . ILE B 1 70 ? 28.856 27.906 26.826 1.00 31.11 267 ILE B C 1
ATOM 1383 O O . ILE B 1 70 ? 29.325 29.028 27.109 1.00 29.62 267 ILE B O 1
ATOM 1388 N N . ARG B 1 71 ? 29.571 26.786 26.900 1.00 28.13 268 ARG B N 1
ATOM 1389 C CA . ARG B 1 71 ? 30.981 26.758 27.397 1.00 36.34 268 ARG B CA 1
ATOM 1390 C C . ARG B 1 71 ? 31.916 27.594 26.547 1.00 32.93 268 ARG B C 1
ATOM 1391 O O . ARG B 1 71 ? 32.712 28.332 27.058 1.00 37.83 268 ARG B O 1
ATOM 1399 N N . THR B 1 72 ? 31.825 27.411 25.237 1.00 31.52 269 THR B N 1
ATOM 1400 C CA . THR B 1 72 ? 32.753 27.956 24.307 1.00 35.68 269 THR B CA 1
ATOM 1401 C C . THR B 1 72 ? 32.361 29.289 23.768 1.00 34.64 269 THR B C 1
ATOM 1402 O O . THR B 1 72 ? 33.219 30.045 23.286 1.00 32.61 269 THR B O 1
ATOM 1406 N N . GLY B 1 73 ? 31.066 29.598 23.827 1.00 30.34 270 GLY B N 1
ATOM 1407 C CA . GLY B 1 73 ? 30.537 30.755 23.139 1.00 29.58 270 GLY B CA 1
ATOM 1408 C C . GLY B 1 73 ? 30.749 30.769 21.638 1.00 29.98 270 GLY B C 1
ATOM 1409 O O . GLY B 1 73 ? 30.773 31.847 21.021 1.00 30.78 270 GLY B O 1
ATOM 1410 N N . GLN B 1 74 ? 30.912 29.600 21.045 1.00 30.24 271 GLN B N 1
ATOM 1411 C CA . GLN B 1 74 ? 31.267 29.455 19.665 1.00 28.89 271 GLN B CA 1
ATOM 1412 C C . GLN B 1 74 ? 30.074 28.817 18.915 1.00 32.33 271 GLN B C 1
ATOM 1413 O O . GLN B 1 74 ? 29.614 27.726 19.271 1.00 30.53 271 GLN B O 1
ATOM 1415 N N . ALA B 1 75 ? 29.585 29.485 17.873 1.00 26.70 272 ALA B N 1
ATOM 1416 C CA . ALA B 1 75 ? 28.502 28.930 17.046 1.00 26.42 272 ALA B CA 1
ATOM 1417 C C . ALA B 1 75 ? 28.928 27.700 16.260 1.00 26.34 272 ALA B C 1
ATOM 1418 O O . ALA B 1 75 ? 30.083 27.575 15.848 1.00 27.60 272 ALA B O 1
ATOM 1420 N N . GLU B 1 76 ? 27.983 26.791 16.078 1.00 25.45 273 GLU B N 1
ATOM 1421 C CA . GLU B 1 76 ? 28.169 25.558 15.290 1.00 27.93 273 GLU B CA 1
ATOM 1422 C C . GLU B 1 76 ? 27.084 25.454 14.226 1.00 26.91 273 GLU B C 1
ATOM 1423 O O . GLU B 1 76 ? 25.898 25.642 14.499 1.00 26.52 273 GLU B O 1
ATOM 1429 N N . TYR B 1 77 ? 27.442 25.132 12.974 1.00 24.98 274 TYR B N 1
ATOM 1430 C CA . TYR B 1 77 ? 26.506 25.163 11.865 1.00 25.91 274 TYR B CA 1
ATOM 1431 C C . TYR B 1 77 ? 26.411 23.818 11.150 1.00 26.22 274 TYR B C 1
ATOM 1432 O O . TYR B 1 77 ? 27.413 23.125 11.031 1.00 29.69 274 TYR B O 1
ATOM 1441 N N . ASP B 1 78 ? 25.225 23.534 10.639 1.00 25.01 275 ASP B N 1
ATOM 1442 C CA . ASP B 1 78 ? 24.942 22.440 9.687 1.00 26.84 275 ASP B CA 1
ATOM 1443 C C . ASP B 1 78 ? 25.345 21.071 10.161 1.00 29.19 275 ASP B C 1
ATOM 1444 O O . ASP B 1 78 ? 25.972 20.278 9.413 1.00 31.49 275 ASP B O 1
ATOM 1449 N N A ASP B 1 79 ? 24.959 20.782 11.386 0.50 25.49 276 ASP B N 1
ATOM 1450 N N B ASP B 1 79 ? 25.065 20.763 11.413 0.50 25.36 276 ASP B N 1
ATOM 1451 C CA A ASP B 1 79 ? 25.250 19.511 12.022 0.50 28.80 276 ASP B CA 1
ATOM 1452 C CA B ASP B 1 79 ? 25.422 19.460 11.981 0.50 28.69 276 ASP B CA 1
ATOM 1453 C C A ASP B 1 79 ? 24.094 18.513 11.874 0.50 26.37 276 ASP B C 1
ATOM 1454 C C B ASP B 1 79 ? 24.228 18.517 11.937 0.50 26.08 276 ASP B C 1
ATOM 1455 O O A ASP B 1 79 ? 22.956 18.715 12.354 0.50 27.28 276 ASP B O 1
ATOM 1456 O O B ASP B 1 79 ? 23.223 18.783 12.592 0.50 26.11 276 ASP B O 1
ATOM 1465 N N . GLU B 1 80 ? 24.369 17.388 11.231 1.00 24.46 277 GLU B N 1
ATOM 1466 C CA . GLU B 1 80 ? 23.289 16.429 11.029 1.00 22.53 277 GLU B CA 1
ATOM 1467 C C . GLU B 1 80 ? 23.076 15.566 12.289 1.00 25.82 277 GLU B C 1
ATOM 1468 O O . GLU B 1 80 ? 24.056 15.113 12.877 1.00 25.65 277 GLU B O 1
ATOM 1490 N N . VAL B 1 82 ? 19.933 12.884 14.530 1.00 24.07 279 VAL B N 1
ATOM 1491 C CA . VAL B 1 82 ? 18.664 12.158 14.532 1.00 26.68 279 VAL B CA 1
ATOM 1492 C C . VAL B 1 82 ? 17.997 12.546 15.802 1.00 29.54 279 VAL B C 1
ATOM 1493 O O . VAL B 1 82 ? 18.628 12.457 16.878 1.00 32.97 279 VAL B O 1
ATOM 1497 N N . LEU B 1 83 ? 16.761 12.999 15.660 1.00 27.81 280 LEU B N 1
ATOM 1498 C CA . LEU B 1 83 ? 15.897 13.370 16.773 1.00 33.20 280 LEU B CA 1
ATOM 1499 C C . LEU B 1 83 ? 14.585 12.603 16.617 1.00 36.89 280 LEU B C 1
ATOM 1500 O O . LEU B 1 83 ? 13.806 12.827 15.637 1.00 40.05 280 LEU B O 1
ATOM 1505 N N . GLY B 1 84 ? 14.371 11.674 17.556 1.00 43.86 281 GLY B N 1
ATOM 1506 C CA . GLY B 1 84 ? 13.192 10.811 17.562 1.00 44.72 281 GLY B CA 1
ATOM 1507 C C . GLY B 1 84 ? 13.020 10.122 16.220 1.00 43.90 281 GLY B C 1
ATOM 1508 O O . GLY B 1 84 ? 11.928 10.113 15.646 1.00 42.56 281 GLY B O 1
ATOM 1509 N N . GLY B 1 85 ? 14.125 9.602 15.690 1.00 39.39 282 GLY B N 1
ATOM 1510 C CA . GLY B 1 85 ? 14.108 8.905 14.420 1.00 36.27 282 GLY B CA 1
ATOM 1511 C C . GLY B 1 85 ? 14.108 9.780 13.182 1.00 37.22 282 GLY B C 1
ATOM 1512 O O . GLY B 1 85 ? 14.325 9.251 12.087 1.00 33.22 282 GLY B O 1
ATOM 1513 N N . GLU B 1 86 ? 13.861 11.090 13.310 1.00 31.54 283 GLU B N 1
ATOM 1514 C CA . GLU B 1 86 ? 13.926 11.979 12.114 1.00 34.55 283 GLU B CA 1
ATOM 1515 C C . GLU B 1 86 ? 15.341 12.496 11.948 1.00 32.02 283 GLU B C 1
ATOM 1516 O O . GLU B 1 86 ? 15.941 12.959 12.933 1.00 25.17 283 GLU B O 1
ATOM 1522 N N . THR B 1 87 ? 15.881 12.418 10.720 1.00 27.46 284 THR B N 1
ATOM 1523 C CA . THR B 1 87 ? 17.093 13.116 10.388 1.00 29.36 284 THR B CA 1
ATOM 1524 C C . THR B 1 87 ? 16.869 14.665 10.199 1.00 27.86 284 THR B C 1
ATOM 1525 O O . THR B 1 87 ? 16.067 15.072 9.363 1.00 30.01 284 THR B O 1
ATOM 1529 N N . VAL B 1 88 ? 17.628 15.471 10.950 1.00 26.89 285 VAL B N 1
ATOM 1530 C CA . VAL B 1 88 ? 17.552 16.959 10.917 1.00 23.78 285 VAL B CA 1
ATOM 1531 C C . VAL B 1 88 ? 18.919 17.556 10.803 1.00 22.51 285 VAL B C 1
ATOM 1532 O O . VAL B 1 88 ? 19.942 16.902 11.040 1.00 22.65 285 VAL B O 1
ATOM 1536 N N . ILE B 1 89 ? 18.973 18.844 10.457 1.00 21.05 286 ILE B N 1
ATOM 1537 C CA . ILE B 1 89 ? 20.218 19.564 10.442 1.00 21.77 286 ILE B CA 1
ATOM 1538 C C . ILE B 1 89 ? 20.066 20.705 11.471 1.00 21.33 286 ILE B C 1
ATOM 1539 O O . ILE B 1 89 ? 19.060 21.406 11.416 1.00 21.90 286 ILE B O 1
ATOM 1544 N N . ALA B 1 90 ? 21.052 20.829 12.361 1.00 22.71 287 ALA B N 1
ATOM 1545 C CA . ALA B 1 90 ? 21.026 21.775 13.467 1.00 22.66 287 ALA B CA 1
ATOM 1546 C C . ALA B 1 90 ? 22.043 22.901 13.296 1.00 20.23 287 ALA B C 1
ATOM 1547 O O . ALA B 1 90 ? 23.191 22.649 12.898 1.00 22.31 287 ALA B O 1
ATOM 1549 N N . ASN B 1 91 ? 21.649 24.144 13.614 1.00 16.59 288 ASN B N 1
ATOM 1550 C CA . ASN B 1 91 ? 22.600 25.202 13.861 1.00 17.87 288 ASN B CA 1
ATOM 1551 C C . ASN B 1 91 ? 22.503 25.526 15.322 1.00 22.97 288 ASN B C 1
ATOM 1552 O O . ASN B 1 91 ? 21.380 25.440 15.845 1.00 21.91 288 ASN B O 1
ATOM 1557 N N . ARG B 1 92 ? 23.610 25.917 15.956 1.00 19.45 289 ARG B N 1
ATOM 1558 C CA . ARG B 1 92 ? 23.622 26.237 17.387 1.00 23.06 289 ARG B CA 1
ATOM 1559 C C . ARG B 1 92 ? 24.303 27.550 17.592 1.00 21.33 289 ARG B C 1
ATOM 1560 O O . ARG B 1 92 ? 25.478 27.724 17.163 1.00 22.36 289 ARG B O 1
ATOM 1568 N N . ILE B 1 93 ? 23.590 28.501 18.160 1.00 21.62 290 ILE B N 1
ATOM 1569 C CA . ILE B 1 93 ? 24.112 29.877 18.272 1.00 21.59 290 ILE B CA 1
ATOM 1570 C C . ILE B 1 93 ? 24.096 30.337 19.723 1.00 22.79 290 ILE B C 1
ATOM 1571 O O . ILE B 1 93 ? 23.114 30.217 20.339 1.00 22.63 290 ILE B O 1
ATOM 1576 N N . PRO B 1 94 ? 25.202 30.887 20.220 1.00 25.07 291 PRO B N 1
ATOM 1577 C CA . PRO B 1 94 ? 25.193 31.404 21.590 1.00 26.57 291 PRO B CA 1
ATOM 1578 C C . PRO B 1 94 ? 24.436 32.722 21.667 1.00 26.27 291 PRO B C 1
ATOM 1579 O O . PRO B 1 94 ? 24.446 33.514 20.685 1.00 24.32 291 PRO B O 1
ATOM 1583 N N . ILE B 1 95 ? 23.844 32.966 22.824 1.00 23.38 292 ILE B N 1
ATOM 1584 C CA . ILE B 1 95 ? 23.162 34.197 23.147 1.00 25.06 292 ILE B CA 1
ATOM 1585 C C . ILE B 1 95 ? 24.063 34.914 24.157 1.00 25.38 292 ILE B C 1
ATOM 1586 O O . ILE B 1 95 ? 24.381 34.387 25.214 1.00 25.90 292 ILE B O 1
ATOM 1591 N N . LYS B 1 96 ? 24.465 36.138 23.789 1.00 27.76 293 LYS B N 1
ATOM 1592 C CA . LYS B 1 96 ? 25.337 36.959 24.617 1.00 28.99 293 LYS B CA 1
ATOM 1593 C C . LYS B 1 96 ? 24.662 38.257 25.084 1.00 30.39 293 LYS B C 1
ATOM 1594 O O . LYS B 1 96 ? 23.793 38.814 24.381 1.00 32.32 293 LYS B O 1
ATOM 1600 N N . ASN B 1 97 ? 25.068 38.725 26.254 1.00 29.34 294 ASN B N 1
ATOM 1601 C CA . ASN B 1 97 ? 24.625 40.034 26.731 1.00 33.30 294 ASN B CA 1
ATOM 1602 C C . ASN B 1 97 ? 25.544 41.126 26.151 1.00 33.93 294 ASN B C 1
ATOM 1603 O O . ASN B 1 97 ? 26.533 40.825 25.472 1.00 36.37 294 ASN B O 1
ATOM 1608 N N . LYS B 1 98 ? 25.227 42.392 26.462 1.00 36.35 295 LYS B N 1
ATOM 1609 C CA . LYS B 1 98 ? 26.063 43.561 26.067 1.00 42.48 295 LYS B CA 1
ATOM 1610 C C . LYS B 1 98 ? 27.549 43.458 26.529 1.00 44.76 295 LYS B C 1
ATOM 1611 O O . LYS B 1 98 ? 28.448 43.927 25.827 1.00 54.65 295 LYS B O 1
ATOM 1613 N N . GLN B 1 99 ? 27.782 42.810 27.678 1.00 45.29 296 GLN B N 1
ATOM 1614 C CA . GLN B 1 99 ? 29.133 42.586 28.270 1.00 40.38 296 GLN B CA 1
ATOM 1615 C C . GLN B 1 99 ? 29.910 41.395 27.656 1.00 43.74 296 GLN B C 1
ATOM 1616 O O . GLN B 1 99 ? 30.966 40.986 28.193 1.00 41.53 296 GLN B O 1
ATOM 1618 N N . GLY B 1 100 ? 29.390 40.802 26.568 1.00 39.71 297 GLY B N 1
ATOM 1619 C CA . GLY B 1 100 ? 30.010 39.650 25.923 1.00 37.65 297 GLY B CA 1
ATOM 1620 C C . GLY B 1 100 ? 29.791 38.277 26.538 1.00 39.19 297 GLY B C 1
ATOM 1621 O O . GLY B 1 100 ? 30.110 37.283 25.886 1.00 39.61 297 GLY B O 1
ATOM 1622 N N . ARG B 1 101 ? 29.203 38.219 27.730 1.00 38.89 298 ARG B N 1
ATOM 1623 C CA . ARG B 1 101 ? 28.982 36.969 28.489 1.00 40.86 298 ARG B CA 1
ATOM 1624 C C . ARG B 1 101 ? 27.894 36.082 27.789 1.00 39.93 298 ARG B C 1
ATOM 1625 O O . ARG B 1 101 ? 26.887 36.609 27.274 1.00 39.02 298 ARG B O 1
ATOM 1633 N N . VAL B 1 102 ? 28.126 34.773 27.770 1.00 35.17 299 VAL B N 1
ATOM 1634 C CA . VAL B 1 102 ? 27.160 33.826 27.234 1.00 38.12 299 VAL B CA 1
ATOM 1635 C C . VAL B 1 102 ? 26.043 33.550 28.245 1.00 39.14 299 VAL B C 1
ATOM 1636 O O . VAL B 1 102 ? 26.280 32.983 29.327 1.00 45.17 299 VAL B O 1
ATOM 1640 N N . ILE B 1 103 ? 24.830 33.960 27.886 1.00 31.23 300 ILE B N 1
ATOM 1641 C CA . ILE B 1 103 ? 23.667 33.873 28.743 1.00 31.68 300 ILE B CA 1
ATOM 1642 C C . ILE B 1 103 ? 22.662 32.804 28.258 1.00 30.91 300 ILE B C 1
ATOM 1643 O O . ILE B 1 103 ? 21.601 32.613 28.878 1.00 29.36 300 ILE B O 1
ATOM 1648 N N . GLY B 1 104 ? 22.997 32.134 27.166 1.00 26.51 301 GLY B N 1
ATOM 1649 C CA . GLY B 1 104 ? 22.123 31.130 26.639 1.00 25.80 301 GLY B CA 1
ATOM 1650 C C . GLY B 1 104 ? 22.592 30.697 25.278 1.00 20.99 301 GLY B C 1
ATOM 1651 O O . GLY B 1 104 ? 23.675 31.048 24.841 1.00 22.72 301 GLY B O 1
ATOM 1652 N N . ALA B 1 105 ? 21.810 29.805 24.665 1.00 22.07 302 ALA B N 1
ATOM 1653 C CA . ALA B 1 105 ? 22.132 29.242 23.349 1.00 21.67 302 ALA B CA 1
ATOM 1654 C C . ALA B 1 105 ? 20.844 28.812 22.683 1.00 20.46 302 ALA B C 1
ATOM 1655 O O . ALA B 1 105 ? 19.931 28.367 23.378 1.00 19.89 302 ALA B O 1
ATOM 1657 N N . VAL B 1 106 ? 20.775 28.854 21.334 1.00 18.08 303 VAL B N 1
ATOM 1658 C CA . VAL B 1 106 ? 19.609 28.368 20.634 1.00 19.42 303 VAL B CA 1
ATOM 1659 C C . VAL B 1 106 ? 20.049 27.384 19.544 1.00 17.36 303 VAL B C 1
ATOM 1660 O O . VAL B 1 106 ? 21.046 27.597 18.891 1.00 19.85 303 VAL B O 1
ATOM 1664 N N . SER B 1 107 ? 19.302 26.320 19.446 1.00 18.97 304 SER B N 1
ATOM 1665 C CA . SER B 1 107 ? 19.408 25.387 18.293 1.00 19.93 304 SER B CA 1
ATOM 1666 C C . SER B 1 107 ? 18.196 25.500 17.401 1.00 19.88 304 SER B C 1
ATOM 1667 O O . SER B 1 107 ? 17.060 25.592 17.859 1.00 19.08 304 SER B O 1
ATOM 1670 N N . THR B 1 108 ? 18.418 25.411 16.083 1.00 20.46 305 THR B N 1
ATOM 1671 C CA . THR B 1 108 ? 17.391 25.248 15.132 1.00 19.50 305 THR B CA 1
ATOM 1672 C C . THR B 1 108 ? 17.547 23.860 14.493 1.00 20.35 305 THR B C 1
ATOM 1673 O O . THR B 1 108 ? 18.662 23.350 14.434 1.00 23.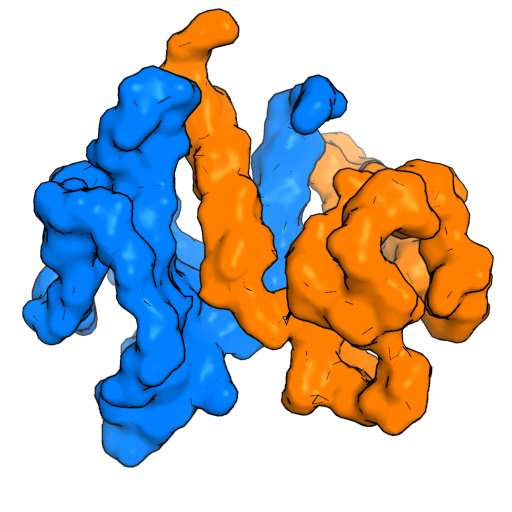10 305 THR B O 1
ATOM 1677 N N . PHE B 1 109 ? 16.429 23.248 14.131 1.00 19.80 306 PHE B N 1
ATOM 1678 C CA . PHE B 1 109 ? 16.361 21.871 13.588 1.00 20.50 306 PHE B CA 1
ATOM 1679 C C . PHE B 1 109 ? 15.584 22.001 12.319 1.00 21.64 306 PHE B C 1
ATOM 1680 O O . PHE B 1 109 ? 14.389 22.251 12.368 1.00 19.90 306 PHE B O 1
ATOM 1688 N N . ARG B 1 110 ? 16.202 21.659 11.221 1.00 22.52 307 ARG B N 1
ATOM 1689 C CA . ARG B 1 110 ? 15.518 21.771 9.967 1.00 25.00 307 ARG B CA 1
ATOM 1690 C C . ARG B 1 110 ? 15.683 20.501 9.127 1.00 28.65 307 ARG B C 1
ATOM 1691 O O . ARG B 1 110 ? 16.562 19.648 9.390 1.00 22.29 307 ARG B O 1
ATOM 1699 N N . ASN B 1 111 ? 14.839 20.381 8.116 1.00 33.69 308 ASN B N 1
ATOM 1700 C CA . ASN B 1 111 ? 15.011 19.283 7.123 1.00 37.61 308 ASN B CA 1
ATOM 1701 C C . ASN B 1 111 ? 16.342 19.186 6.391 1.00 41.98 308 ASN B C 1
ATOM 1702 O O . ASN B 1 111 ? 16.782 20.151 5.759 1.00 39.47 308 ASN B O 1
#

Foldseek 3Di:
DDDDPVVVVVVVVVVLAPDLWWKWKDWLQQFTCTHPNNCVLLVHDDDVVGGRHRVCVRVVPDCFNVCLVVVDKDFFCWAGPRRIWTKTKHFDADPVGHGTMMMIITHD/DDPVVVVVVVVVVVVLAPDLWWKWKDWLVQFTCTHDNRCVLLVHPDCVVRGRHRNCVRVVPDCFNVCLVPVDKDFQCWAGNRDIWTKTKHFDADPVRHGTMMMIITHD